Protein AF-A0A956FM86-F1 (afdb_monomer_lite)

Structure (mmCIF, N/CA/C/O backbone):
data_AF-A0A956FM86-F1
#
_entry.id   AF-A0A956FM86-F1
#
loop_
_atom_site.group_PDB
_atom_site.id
_atom_site.type_symbol
_atom_site.label_atom_id
_atom_site.label_alt_id
_atom_site.label_comp_id
_atom_site.label_asym_id
_atom_site.label_entity_id
_atom_site.label_seq_id
_atom_site.pdbx_PDB_ins_code
_atom_site.Cartn_x
_atom_site.Cartn_y
_atom_site.Cartn_z
_atom_site.occupancy
_atom_site.B_iso_or_equiv
_atom_site.auth_seq_id
_atom_site.auth_comp_id
_atom_site.auth_asym_id
_atom_site.auth_atom_id
_atom_site.pdbx_PDB_model_num
ATOM 1 N N . MET A 1 1 ? 13.685 9.430 -58.115 1.00 38.94 1 MET A N 1
ATOM 2 C CA . MET A 1 1 ? 12.543 10.357 -57.989 1.00 38.94 1 MET A CA 1
ATOM 3 C C . MET A 1 1 ? 11.745 9.931 -56.770 1.00 38.94 1 MET A C 1
ATOM 5 O O . MET A 1 1 ? 11.550 8.746 -56.557 1.00 38.94 1 MET A O 1
ATOM 9 N N . THR A 1 2 ? 11.476 10.921 -55.937 1.00 39.62 2 THR A N 1
ATOM 10 C CA . THR A 1 2 ? 11.028 10.983 -54.541 1.00 39.62 2 THR A CA 1
ATOM 11 C C . THR A 1 2 ? 9.944 9.971 -54.135 1.00 39.62 2 THR A C 1
ATOM 13 O O . THR A 1 2 ? 8.809 10.074 -54.585 1.00 39.62 2 THR A O 1
ATOM 16 N N . PHE A 1 3 ? 10.276 9.029 -53.243 1.00 37.53 3 PHE A N 1
ATOM 17 C CA . PHE A 1 3 ? 9.289 8.211 -52.529 1.00 37.53 3 PHE A CA 1
ATOM 18 C C . PHE A 1 3 ? 8.844 8.961 -51.268 1.00 37.53 3 PHE A C 1
ATOM 20 O O . PHE A 1 3 ? 9.619 9.119 -50.324 1.00 37.53 3 PHE A O 1
ATOM 27 N N . LEU A 1 4 ? 7.599 9.444 -51.274 1.00 38.34 4 LEU A N 1
ATOM 28 C CA . LEU A 1 4 ? 6.909 9.917 -50.079 1.00 38.34 4 LEU A CA 1
ATOM 29 C C . LEU A 1 4 ? 6.600 8.714 -49.181 1.00 38.34 4 LEU A C 1
ATOM 31 O O . LEU A 1 4 ? 5.824 7.834 -49.544 1.00 38.34 4 LEU A O 1
ATOM 35 N N . ARG A 1 5 ? 7.227 8.694 -48.003 1.00 41.09 5 ARG A N 1
ATOM 36 C CA . ARG A 1 5 ? 6.842 7.846 -46.875 1.00 41.09 5 ARG A CA 1
ATOM 37 C C . ARG A 1 5 ? 5.515 8.366 -46.323 1.00 41.09 5 ARG A C 1
ATOM 39 O O . ARG A 1 5 ? 5.480 9.457 -45.763 1.00 41.09 5 ARG A O 1
ATOM 46 N N . VAL A 1 6 ? 4.450 7.587 -46.469 1.00 38.59 6 VAL A N 1
ATOM 47 C CA . VAL A 1 6 ? 3.243 7.733 -45.652 1.00 38.59 6 VAL A CA 1
ATOM 48 C C . VAL A 1 6 ? 3.489 6.899 -44.399 1.00 38.59 6 VAL A C 1
ATOM 50 O O . VAL A 1 6 ? 3.461 5.673 -44.444 1.00 38.59 6 VAL A O 1
ATOM 53 N N . TRP A 1 7 ? 3.852 7.565 -43.306 1.00 34.19 7 TRP A N 1
ATOM 54 C CA . TRP A 1 7 ? 3.804 6.975 -41.973 1.00 34.19 7 TRP A CA 1
ATOM 55 C C . TRP A 1 7 ? 2.333 6.849 -41.569 1.00 34.19 7 TRP A C 1
ATOM 57 O O . TRP A 1 7 ? 1.622 7.853 -41.526 1.00 34.19 7 TRP A O 1
ATOM 67 N N . SER A 1 8 ? 1.886 5.626 -41.278 1.00 36.03 8 SER A N 1
ATOM 68 C CA . SER A 1 8 ? 0.655 5.391 -40.523 1.00 36.03 8 SER A CA 1
ATOM 69 C C . SER A 1 8 ? 0.827 5.964 -39.121 1.00 36.03 8 SER A C 1
ATOM 71 O O . SER A 1 8 ? 1.508 5.393 -38.276 1.00 36.03 8 SER A O 1
ATOM 73 N N . ILE A 1 9 ? 0.211 7.119 -38.899 1.00 42.22 9 ILE A N 1
ATOM 74 C CA . ILE A 1 9 ? -0.029 7.711 -37.587 1.00 42.22 9 ILE A CA 1
ATOM 75 C C . ILE A 1 9 ? -1.341 7.103 -37.086 1.00 42.22 9 ILE A C 1
ATOM 77 O O . ILE A 1 9 ? -2.403 7.586 -37.461 1.00 42.22 9 ILE A O 1
ATOM 81 N N . ALA A 1 10 ? -1.273 6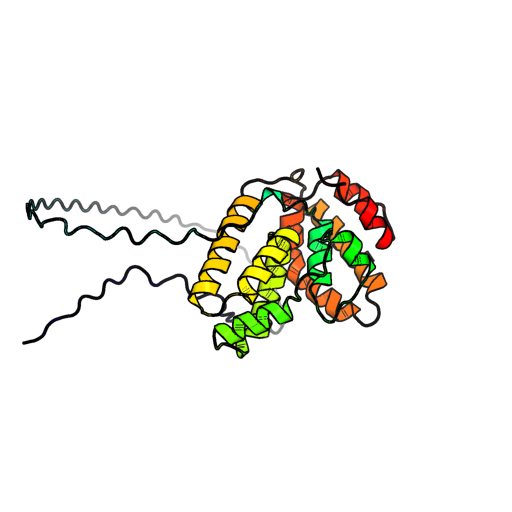.017 -36.314 1.00 42.19 10 ALA A N 1
ATOM 82 C CA . ALA A 1 10 ? -2.388 5.525 -35.491 1.00 42.19 10 ALA A CA 1
ATOM 83 C C . ALA A 1 10 ? -1.925 4.428 -34.509 1.00 42.19 10 ALA A C 1
ATOM 85 O O . ALA A 1 10 ? -2.466 3.331 -34.510 1.00 42.19 10 ALA A O 1
ATOM 86 N N . ALA A 1 11 ? -0.889 4.697 -33.711 1.00 41.78 11 ALA A N 1
ATOM 87 C CA . ALA A 1 11 ? -0.554 3.912 -32.509 1.00 41.78 11 ALA A CA 1
ATOM 88 C C . ALA A 1 11 ? 0.431 4.686 -31.614 1.00 41.78 11 ALA A C 1
ATOM 90 O O . ALA A 1 11 ? 1.433 4.154 -31.152 1.00 41.78 11 ALA A O 1
ATOM 91 N N . PHE A 1 12 ? 0.209 5.990 -31.453 1.00 43.69 12 PHE A N 1
ATOM 92 C CA . PHE A 1 12 ? 1.072 6.840 -30.637 1.00 43.69 12 PHE A CA 1
ATOM 93 C C . PHE A 1 12 ? 0.214 7.936 -30.016 1.00 43.69 12 PHE A C 1
ATOM 95 O O . PHE A 1 12 ? 0.097 9.012 -30.586 1.00 43.69 12 PHE A O 1
ATOM 102 N N . SER A 1 13 ? -0.475 7.610 -28.920 1.00 40.62 13 SER A N 1
ATOM 103 C CA . SER A 1 13 ? -0.990 8.579 -27.941 1.00 40.62 13 SER A CA 1
ATOM 104 C C . SER A 1 13 ? -1.687 7.841 -26.797 1.00 40.62 13 SER A C 1
ATOM 106 O O . SER A 1 13 ? -2.907 7.838 -26.724 1.00 40.62 13 SER A O 1
ATOM 108 N N . LEU A 1 14 ? -0.902 7.220 -25.913 1.00 35.81 14 LEU A N 1
ATOM 109 C CA . LEU A 1 14 ? -1.207 7.172 -24.476 1.00 35.81 14 LEU A CA 1
ATOM 110 C C . LEU A 1 14 ? 0.064 6.840 -23.664 1.00 35.81 14 LEU A C 1
ATOM 112 O O . LEU A 1 14 ? 0.067 5.970 -22.811 1.00 35.81 14 LEU A O 1
ATOM 116 N N . LEU A 1 15 ? 1.176 7.517 -23.976 1.00 41.44 15 LEU A N 1
ATOM 117 C CA . LEU A 1 15 ? 2.459 7.358 -23.270 1.00 41.44 15 LEU A CA 1
ATOM 118 C C . LEU A 1 15 ? 2.913 8.659 -22.590 1.00 41.44 15 LEU A C 1
ATOM 120 O O . LEU A 1 15 ? 4.099 8.917 -22.449 1.00 41.44 15 LEU A O 1
ATOM 124 N N . VAL A 1 16 ? 1.983 9.536 -22.206 1.00 47.62 16 VAL A N 1
ATOM 125 C CA . VAL A 1 16 ? 2.329 10.800 -21.539 1.00 47.62 16 VAL A CA 1
ATOM 126 C C . VAL A 1 16 ? 1.262 11.136 -20.508 1.00 47.62 16 VAL A C 1
ATOM 128 O O . VAL A 1 16 ? 0.259 11.750 -20.863 1.00 47.62 16 VAL A O 1
ATOM 131 N N . ALA A 1 17 ? 1.498 10.757 -19.248 1.00 40.41 17 ALA A N 1
ATOM 132 C CA . ALA A 1 17 ? 0.939 11.475 -18.099 1.00 40.41 17 ALA A CA 1
ATOM 133 C C . ALA A 1 17 ? 1.649 11.259 -16.741 1.00 40.41 17 ALA A C 1
ATOM 135 O O . ALA A 1 17 ? 1.168 11.821 -15.772 1.00 40.41 17 ALA A O 1
ATOM 136 N N . CYS A 1 18 ? 2.820 10.615 -16.623 1.00 40.03 18 CYS A N 1
ATOM 137 C CA . CYS A 1 18 ? 3.670 10.780 -15.415 1.00 40.03 18 CYS A CA 1
ATOM 138 C C . CYS A 1 18 ? 4.518 12.071 -15.488 1.00 40.03 18 CYS A C 1
ATOM 140 O O . CYS A 1 18 ? 5.698 12.100 -15.155 1.00 40.03 18 CYS A O 1
ATOM 142 N N . GLY A 1 19 ? 3.926 13.154 -15.999 1.00 36.75 19 GLY A N 1
ATOM 143 C CA . GLY A 1 19 ? 4.536 14.475 -16.117 1.00 36.75 19 GLY A CA 1
ATOM 144 C C . GLY A 1 19 ? 3.723 15.484 -15.322 1.00 36.75 19 GLY A C 1
ATOM 145 O O . GLY A 1 19 ? 2.925 16.227 -15.894 1.00 36.75 19 GLY A O 1
ATOM 146 N N . GLY A 1 20 ? 3.900 15.490 -14.001 1.00 39.19 20 GLY A N 1
ATOM 147 C CA . GLY A 1 20 ? 3.278 16.455 -13.101 1.00 39.19 20 GLY A CA 1
ATOM 148 C C . GLY A 1 20 ? 3.752 17.880 -13.389 1.00 39.19 20 GLY A C 1
ATOM 149 O O . GLY A 1 20 ? 4.750 18.335 -12.839 1.00 39.19 20 GLY A O 1
ATOM 150 N N . ASN A 1 21 ? 3.017 18.616 -14.224 1.00 38.03 21 ASN A N 1
ATOM 151 C CA . ASN A 1 21 ? 3.163 20.064 -14.321 1.00 38.03 21 ASN A CA 1
ATOM 152 C C . ASN A 1 21 ? 2.245 20.707 -13.272 1.00 38.03 21 ASN A C 1
ATOM 154 O O . ASN A 1 21 ? 1.045 20.882 -13.488 1.00 38.03 21 ASN A O 1
ATOM 158 N N . LYS A 1 22 ? 2.809 21.008 -12.102 1.00 43.69 22 LYS A N 1
ATOM 159 C CA . LYS A 1 22 ? 2.135 21.718 -11.009 1.00 43.69 22 LYS A CA 1
ATOM 160 C C . LYS A 1 22 ? 1.944 23.187 -11.430 1.00 43.69 22 LYS A C 1
ATOM 162 O O . LYS A 1 22 ? 2.940 23.833 -11.747 1.00 43.69 22 LYS A O 1
ATOM 167 N N . PRO A 1 23 ? 0.722 23.750 -11.469 1.00 40.25 23 PRO A N 1
ATOM 168 C CA . PRO A 1 23 ? 0.559 25.180 -11.701 1.00 40.25 23 PRO A CA 1
ATOM 169 C C . PRO A 1 23 ? 1.035 25.967 -10.473 1.00 40.25 23 PRO A C 1
ATOM 171 O O . PRO A 1 23 ? 0.600 25.706 -9.350 1.00 40.25 23 PRO A O 1
ATOM 174 N N . ASP A 1 24 ? 1.925 26.936 -10.697 1.00 42.81 24 ASP A N 1
ATOM 175 C CA . ASP A 1 24 ? 2.381 27.905 -9.701 1.00 42.81 24 ASP A CA 1
ATOM 176 C C . ASP A 1 24 ? 1.193 28.572 -8.990 1.00 42.81 24 ASP A C 1
ATOM 178 O O . ASP A 1 24 ? 0.401 29.309 -9.588 1.00 42.81 24 ASP A O 1
ATOM 182 N N . ALA A 1 25 ? 1.087 28.333 -7.681 1.00 41.59 25 ALA A N 1
ATOM 183 C CA . ALA A 1 25 ? 0.140 29.005 -6.807 1.00 41.59 25 ALA A CA 1
ATOM 184 C C . ALA A 1 25 ? 0.558 30.474 -6.629 1.00 41.59 25 ALA A C 1
ATOM 186 O O . ALA A 1 25 ? 1.387 30.830 -5.789 1.00 41.59 25 ALA A O 1
ATOM 187 N N . GLY A 1 26 ? -0.036 31.335 -7.454 1.00 44.22 26 GLY A N 1
ATOM 188 C CA . GLY A 1 26 ? 0.019 32.781 -7.317 1.00 44.22 26 GLY A CA 1
ATOM 189 C C . GLY A 1 26 ? -0.562 33.242 -5.979 1.00 44.22 26 GLY A C 1
ATOM 190 O O . GLY A 1 26 ? -1.717 32.992 -5.643 1.00 44.22 26 GLY A O 1
ATOM 191 N N . LYS A 1 27 ? 0.279 33.954 -5.236 1.00 45.38 27 LYS A N 1
ATOM 192 C CA . LYS A 1 27 ? -0.003 34.714 -4.019 1.00 45.38 27 LYS A CA 1
ATOM 193 C C . LYS A 1 27 ? -1.142 35.717 -4.263 1.00 45.38 27 LYS A C 1
ATOM 195 O O . LYS A 1 27 ? -0.989 36.613 -5.089 1.00 45.38 27 LYS A O 1
ATOM 200 N N . ALA A 1 28 ? -2.256 35.581 -3.545 1.00 39.28 28 ALA A N 1
ATOM 201 C CA . ALA A 1 28 ? -3.334 36.567 -3.535 1.00 39.28 28 ALA A CA 1
ATOM 202 C C . ALA A 1 28 ? -3.351 37.308 -2.193 1.00 39.28 28 ALA A C 1
ATOM 204 O O . ALA A 1 28 ? -3.662 36.738 -1.146 1.00 39.28 28 ALA A O 1
ATOM 205 N N . ASP A 1 29 ? -2.981 38.585 -2.254 1.00 42.84 29 ASP A N 1
ATOM 206 C CA . ASP A 1 29 ? -3.155 39.574 -1.200 1.00 42.84 29 ASP A CA 1
ATOM 207 C C . ASP A 1 29 ? -4.645 39.786 -0.888 1.00 42.84 29 ASP A C 1
ATOM 209 O O . ASP A 1 29 ? -5.482 39.948 -1.778 1.00 42.84 29 ASP A O 1
ATOM 213 N N . ALA A 1 30 ? -4.966 39.807 0.404 1.00 44.59 30 ALA A N 1
ATOM 214 C CA . ALA A 1 30 ? -6.283 40.148 0.912 1.00 44.59 30 ALA A CA 1
ATOM 215 C C . ALA A 1 30 ? -6.399 41.671 1.091 1.00 44.59 30 ALA A C 1
ATOM 217 O O . ALA A 1 30 ? -5.814 42.225 2.019 1.00 44.59 30 ALA A O 1
ATOM 218 N N . ASP A 1 31 ? -7.215 42.333 0.265 1.00 47.88 31 ASP A N 1
ATOM 219 C CA . ASP A 1 31 ? -7.737 43.674 0.558 1.00 47.88 31 ASP A CA 1
ATOM 220 C C . ASP A 1 31 ? -9.253 43.748 0.281 1.00 47.88 31 ASP A C 1
ATOM 222 O O . ASP A 1 31 ? -9.725 43.698 -0.848 1.00 47.88 31 ASP A O 1
ATOM 226 N N . LYS A 1 32 ? -9.999 43.746 1.390 1.00 47.53 32 LYS A N 1
ATOM 227 C CA . LYS A 1 32 ? -11.070 44.675 1.794 1.00 47.53 32 LYS A CA 1
ATOM 228 C C . LYS A 1 32 ? -12.107 45.208 0.776 1.00 47.53 32 LYS A C 1
ATOM 230 O O . LYS A 1 32 ? -11.788 45.770 -0.260 1.00 47.53 32 LYS A O 1
ATOM 235 N N . ALA A 1 33 ? -13.336 45.305 1.320 1.00 40.06 33 ALA A N 1
ATOM 236 C CA . ALA A 1 33 ? -14.463 46.191 0.953 1.00 40.06 33 ALA A CA 1
ATOM 237 C C . ALA A 1 33 ? -15.327 45.725 -0.240 1.00 40.06 33 ALA A C 1
ATOM 239 O O . ALA A 1 33 ? -14.837 45.086 -1.149 1.00 40.06 33 ALA A O 1
ATOM 240 N N . LYS A 1 34 ? -16.623 46.034 -0.379 1.00 42.19 34 LYS A N 1
ATOM 241 C CA . LYS A 1 34 ? -17.711 46.609 0.441 1.00 42.19 34 LYS A CA 1
ATOM 242 C C . LYS A 1 34 ? -18.925 46.679 -0.510 1.00 42.19 34 LYS A C 1
ATOM 244 O O . LYS A 1 34 ? -18.756 47.134 -1.628 1.00 42.19 34 LYS A O 1
ATOM 249 N N . ALA A 1 35 ? -20.115 46.358 0.005 1.00 39.91 35 ALA A N 1
ATOM 250 C CA . ALA A 1 35 ? -21.457 46.770 -0.450 1.00 39.91 35 ALA A CA 1
ATOM 251 C C . ALA A 1 35 ? -21.999 46.349 -1.841 1.00 39.91 35 ALA A C 1
ATOM 253 O O . ALA A 1 35 ? -21.448 46.671 -2.881 1.00 39.91 35 ALA A O 1
ATOM 254 N N . ALA A 1 36 ? -23.173 45.705 -1.760 1.00 44.38 36 ALA A N 1
ATOM 255 C CA . ALA A 1 36 ? -24.425 45.910 -2.503 1.00 44.38 36 ALA A CA 1
ATOM 256 C C . ALA A 1 36 ? -24.397 46.539 -3.908 1.00 44.38 36 ALA A C 1
ATOM 258 O O . ALA A 1 36 ? -24.034 47.698 -4.045 1.00 44.38 36 ALA A O 1
ATOM 259 N N . GLU A 1 37 ? -25.036 45.867 -4.872 1.00 40.59 37 GLU A N 1
ATOM 260 C CA . GLU A 1 37 ? -26.268 46.373 -5.498 1.00 40.59 37 GLU A CA 1
ATOM 261 C C . GLU A 1 37 ? -26.975 45.286 -6.323 1.00 40.59 37 GLU A C 1
ATOM 263 O O . GLU A 1 37 ? -26.368 44.321 -6.780 1.00 40.59 37 GLU A O 1
ATOM 268 N N . ALA A 1 38 ? -28.291 45.450 -6.446 1.00 45.34 38 ALA A N 1
ATOM 269 C CA . ALA A 1 38 ? -29.197 44.644 -7.249 1.00 45.34 38 ALA A CA 1
ATOM 270 C C . ALA A 1 38 ? -29.065 44.973 -8.747 1.00 45.34 38 ALA A C 1
ATOM 272 O O . ALA A 1 38 ? -28.751 46.102 -9.112 1.00 45.34 38 ALA A O 1
ATOM 273 N N . GLY A 1 39 ? -29.389 44.013 -9.613 1.00 42.38 39 GLY A N 1
ATOM 274 C CA . GLY A 1 39 ? -29.487 44.238 -11.054 1.00 42.38 39 GLY A CA 1
ATOM 275 C C . GLY A 1 39 ? -30.091 43.037 -11.774 1.00 42.38 39 GLY A C 1
ATOM 276 O O . GLY A 1 39 ? -29.484 41.974 -11.833 1.00 42.38 39 GLY A O 1
ATOM 277 N N . GLU A 1 40 ? -31.310 43.223 -12.270 1.00 42.22 40 GLU A N 1
ATOM 278 C CA . GLU A 1 40 ? -32.099 42.294 -13.081 1.00 42.22 40 GLU A CA 1
ATOM 279 C C . GLU A 1 40 ? -31.525 42.031 -14.490 1.00 42.22 40 GLU A C 1
ATOM 281 O O . GLU A 1 40 ? -30.738 42.811 -15.022 1.00 42.22 40 GLU A O 1
ATOM 286 N N . ALA A 1 41 ? -32.118 41.004 -15.118 1.00 42.00 41 ALA A N 1
ATOM 287 C CA . ALA A 1 41 ? -32.456 40.875 -16.544 1.00 42.00 41 ALA A CA 1
ATOM 288 C C . ALA A 1 41 ? -31.566 39.998 -17.456 1.00 42.00 41 ALA A C 1
ATOM 290 O O . ALA A 1 41 ? -30.517 40.395 -17.946 1.00 42.00 41 ALA A O 1
ATOM 291 N N . ALA A 1 42 ? -32.125 38.813 -17.740 1.00 46.25 42 ALA A N 1
ATOM 292 C CA . ALA A 1 42 ? -32.419 38.222 -19.053 1.00 46.25 42 ALA A CA 1
ATOM 293 C C . ALA A 1 42 ? -31.414 38.354 -20.219 1.00 46.25 42 ALA A C 1
ATOM 295 O O . ALA A 1 42 ? -31.204 39.440 -20.756 1.00 46.25 42 ALA A O 1
ATOM 296 N N . LYS A 1 43 ? -31.029 37.196 -20.783 1.00 47.47 43 LYS A N 1
ATOM 297 C CA . LYS A 1 43 ? -31.237 36.908 -22.215 1.00 47.47 43 LYS A CA 1
ATOM 298 C C . LYS A 1 43 ? -31.070 35.424 -22.548 1.00 47.47 43 LYS A C 1
ATOM 300 O O . LYS A 1 43 ? -30.024 34.836 -22.297 1.00 47.47 43 LYS A O 1
ATOM 305 N N . GLU A 1 44 ? -32.123 34.874 -23.144 1.00 47.81 44 GLU A N 1
ATOM 306 C CA . GLU A 1 44 ? -32.117 33.651 -23.942 1.00 47.81 44 GLU A CA 1
ATOM 307 C C . GLU A 1 44 ? -31.191 33.802 -25.156 1.00 47.81 44 GLU A C 1
ATOM 309 O O . GLU A 1 44 ? -31.039 34.894 -25.715 1.00 47.81 44 GLU A O 1
ATOM 314 N N . GLY A 1 45 ? -30.609 32.684 -25.577 1.00 46.97 45 GLY A N 1
ATOM 315 C CA . GLY A 1 45 ? -29.863 32.559 -26.820 1.00 46.97 45 GLY A CA 1
ATOM 316 C C . GLY A 1 45 ? -29.936 31.122 -27.312 1.00 46.97 45 GLY A C 1
ATOM 317 O O . GLY A 1 45 ? -29.053 30.324 -27.017 1.00 46.97 45 GLY A O 1
ATOM 318 N N . GLU A 1 46 ? -31.012 30.805 -28.032 1.00 47.72 46 GLU A N 1
ATOM 319 C CA . GLU A 1 46 ? -31.092 29.646 -28.920 1.00 47.72 46 GLU A CA 1
ATOM 320 C C . GLU A 1 46 ? -30.080 29.795 -30.063 1.00 47.72 46 GLU A C 1
ATOM 322 O O . GLU A 1 46 ? -29.920 30.870 -30.645 1.00 47.72 46 GLU A O 1
ATOM 327 N N . GLY A 1 47 ? -29.415 28.693 -30.396 1.00 45.50 47 GLY A N 1
ATOM 328 C CA . GLY A 1 47 ? -28.528 28.580 -31.544 1.00 45.50 47 GLY A CA 1
ATOM 329 C C . GLY A 1 47 ? -28.688 27.211 -32.186 1.00 45.50 47 GLY A C 1
ATOM 330 O O . GLY A 1 47 ? -27.931 26.293 -31.887 1.00 45.50 47 GLY A O 1
ATOM 331 N N . GLU A 1 48 ? -29.683 27.085 -33.063 1.00 46.56 48 GLU A N 1
ATOM 332 C CA . GLU A 1 48 ? -29.735 26.045 -34.089 1.00 46.56 48 GLU A CA 1
ATOM 333 C C . GLU A 1 48 ? -28.663 26.309 -35.159 1.00 46.56 48 GLU A C 1
ATOM 335 O O . GLU A 1 48 ? -28.546 27.428 -35.659 1.00 46.56 48 GLU A O 1
ATOM 340 N N . ALA A 1 49 ? -27.946 25.268 -35.589 1.00 49.78 49 ALA A N 1
ATOM 341 C CA . ALA A 1 49 ? -27.475 25.155 -36.970 1.00 49.78 49 ALA A CA 1
ATOM 342 C C . ALA A 1 49 ? -27.133 23.698 -37.311 1.00 49.78 49 ALA A C 1
ATOM 344 O O . ALA A 1 49 ? -26.149 23.132 -36.837 1.00 49.78 49 ALA A O 1
ATOM 345 N N . ALA A 1 50 ? -27.956 23.125 -38.185 1.00 48.44 50 ALA A N 1
ATOM 346 C CA . ALA A 1 50 ? -27.722 21.876 -38.888 1.00 48.44 50 ALA A CA 1
ATOM 347 C C . ALA A 1 50 ? -26.548 21.980 -39.877 1.00 48.44 50 ALA A C 1
ATOM 349 O O . ALA A 1 50 ? -26.349 23.016 -40.519 1.00 48.44 50 ALA A O 1
ATOM 350 N N . LYS A 1 51 ? -25.849 20.861 -40.096 1.00 53.59 51 LYS A N 1
ATOM 351 C CA . LYS A 1 51 ? -25.282 20.534 -41.409 1.00 53.59 51 LYS A CA 1
ATOM 352 C C . LYS A 1 51 ? -25.085 19.028 -41.556 1.00 53.59 51 LYS A C 1
ATOM 354 O O . LYS A 1 51 ? -24.103 18.462 -41.087 1.00 53.59 51 LYS A O 1
ATOM 359 N N . GLU A 1 52 ? -26.050 18.412 -42.229 1.00 50.03 52 GLU A N 1
ATOM 360 C CA . GLU A 1 52 ? -25.882 17.133 -42.908 1.00 50.03 52 GLU A CA 1
ATOM 361 C C . GLU A 1 52 ? -24.854 17.292 -44.035 1.00 50.03 52 GLU A C 1
ATOM 363 O O . GLU A 1 52 ? -24.846 18.285 -44.769 1.00 50.03 52 GLU A O 1
ATOM 368 N N . GLY A 1 53 ? -23.978 16.301 -44.154 1.00 47.88 53 GLY A N 1
ATOM 369 C CA . GLY A 1 53 ? -23.042 16.144 -45.255 1.00 47.88 53 GLY A CA 1
ATOM 370 C C . GLY A 1 53 ? -23.005 14.678 -45.652 1.00 47.88 53 GLY A C 1
ATOM 371 O O . GLY A 1 53 ? -22.131 13.943 -45.207 1.00 47.88 53 GLY A O 1
ATOM 372 N N . GLU A 1 54 ? -23.979 14.266 -46.463 1.00 49.09 54 GLU A N 1
ATOM 373 C CA . GLU A 1 54 ? -23.939 13.021 -47.230 1.00 49.09 54 GLU A CA 1
ATOM 374 C C . GLU A 1 54 ? -22.823 13.116 -48.277 1.00 49.09 54 GLU A C 1
ATOM 376 O O . GLU A 1 54 ? -22.802 14.015 -49.121 1.00 49.09 54 GLU A O 1
ATOM 381 N N . GLY A 1 55 ? -21.883 12.180 -48.205 1.00 46.50 55 GLY A N 1
ATOM 382 C CA . GLY A 1 55 ? -20.826 11.979 -49.184 1.00 46.50 55 GLY A CA 1
ATOM 383 C C . GLY A 1 55 ? -20.769 10.506 -49.547 1.00 46.50 55 GLY A C 1
ATOM 384 O O . GLY A 1 55 ? -19.954 9.766 -49.005 1.00 46.50 55 GLY A O 1
ATOM 385 N N . ASP A 1 56 ? -21.666 10.099 -50.440 1.00 49.22 56 ASP A N 1
ATOM 386 C CA . ASP A 1 56 ? -21.666 8.792 -51.087 1.00 49.22 56 ASP A CA 1
ATOM 387 C C . ASP A 1 56 ? -20.577 8.773 -52.173 1.00 49.22 56 ASP A C 1
ATOM 389 O O . ASP A 1 56 ? -20.576 9.596 -53.096 1.00 49.22 56 ASP A O 1
ATOM 393 N N . ALA A 1 57 ? -19.609 7.868 -52.045 1.00 55.25 57 ALA A N 1
ATOM 394 C CA . ALA A 1 57 ? -18.646 7.577 -53.097 1.00 55.25 57 ALA A CA 1
ATOM 395 C C . ALA A 1 57 ? -18.293 6.089 -53.071 1.00 55.25 57 ALA A C 1
ATOM 397 O O . ALA A 1 57 ? -17.332 5.653 -52.436 1.00 55.25 57 ALA A O 1
ATOM 398 N N . ALA A 1 58 ? -19.081 5.321 -53.820 1.00 52.66 58 ALA A N 1
ATOM 399 C CA . ALA A 1 58 ? -18.730 3.992 -54.283 1.00 52.66 58 ALA A CA 1
ATOM 400 C C . ALA A 1 58 ? -17.379 4.003 -55.019 1.00 52.66 58 ALA A C 1
ATOM 402 O O . ALA A 1 58 ? -17.170 4.758 -55.976 1.00 52.66 58 ALA A O 1
ATOM 403 N N . LYS A 1 59 ? -16.477 3.103 -54.622 1.00 53.59 59 LYS A N 1
ATOM 404 C CA . LYS A 1 59 ? -15.413 2.631 -55.504 1.00 53.59 59 LYS A CA 1
ATOM 405 C C . LYS A 1 59 ? -15.109 1.169 -55.212 1.00 53.59 59 LYS A C 1
ATOM 407 O O . LYS A 1 59 ? -14.351 0.839 -54.306 1.00 53.59 59 LYS A O 1
ATOM 412 N N . GLU A 1 60 ? -15.742 0.314 -56.008 1.00 52.28 60 GLU A N 1
ATOM 413 C CA . GLU A 1 60 ? -15.325 -1.067 -56.200 1.00 52.28 60 GLU A CA 1
ATOM 414 C C . GLU A 1 60 ? -13.907 -1.094 -56.778 1.00 52.28 60 GLU A C 1
ATOM 416 O O . GLU A 1 60 ? -13.566 -0.363 -57.714 1.00 52.28 60 GLU A O 1
ATOM 421 N N . GLY A 1 61 ? -13.083 -1.948 -56.191 1.00 48.12 61 GLY A N 1
ATOM 422 C CA . GLY A 1 61 ? -11.748 -2.275 -56.652 1.00 48.12 61 GLY A CA 1
ATOM 423 C C . GLY A 1 61 ? -11.393 -3.650 -56.116 1.00 48.12 61 GLY A C 1
ATOM 424 O O . GLY A 1 61 ? -10.742 -3.757 -55.082 1.00 48.12 61 GLY A O 1
ATOM 425 N N . GLU A 1 62 ? -11.860 -4.691 -56.808 1.00 52.91 62 GLU A N 1
ATOM 426 C CA . GLU A 1 62 ? -11.346 -6.053 -56.670 1.00 52.91 62 GLU A CA 1
ATOM 427 C C . GLU A 1 62 ? -9.851 -6.052 -57.011 1.00 52.91 62 GLU A C 1
ATOM 429 O O . GLU A 1 62 ? -9.443 -5.900 -58.164 1.00 52.91 62 GLU A O 1
ATOM 434 N N . GLY A 1 63 ? -9.032 -6.193 -55.975 1.00 47.91 63 GLY A N 1
ATOM 435 C CA . GLY A 1 63 ? -7.629 -6.552 -56.065 1.00 47.91 63 GLY A CA 1
ATOM 436 C C . GLY A 1 63 ? -7.427 -7.816 -55.248 1.00 47.91 63 GLY A C 1
ATOM 437 O O . GLY A 1 63 ? -7.216 -7.741 -54.041 1.00 47.91 63 GLY A O 1
ATOM 438 N N . ASP A 1 64 ? -7.528 -8.963 -55.914 1.00 52.28 64 ASP A N 1
ATOM 439 C CA . ASP A 1 64 ? -7.202 -10.284 -55.378 1.00 52.28 64 ASP A CA 1
ATOM 440 C C . ASP A 1 64 ? -5.677 -10.357 -55.177 1.00 52.28 64 ASP A C 1
ATOM 442 O O . ASP A 1 64 ? -4.907 -10.748 -56.058 1.00 52.28 64 ASP A O 1
ATOM 446 N N . ALA A 1 65 ? -5.216 -9.830 -54.042 1.00 56.66 65 ALA A N 1
ATOM 447 C CA . ALA A 1 65 ? -3.845 -9.978 -53.591 1.00 56.66 65 ALA A CA 1
ATOM 448 C C . ALA A 1 65 ? -3.761 -11.265 -52.774 1.00 56.66 65 ALA A C 1
ATOM 450 O O . ALA A 1 65 ? -4.371 -11.388 -51.710 1.00 56.66 65 ALA A O 1
ATOM 451 N N . ALA A 1 66 ? -3.001 -12.222 -53.306 1.00 49.91 66 ALA A N 1
ATOM 452 C CA . ALA A 1 66 ? -2.645 -13.464 -52.648 1.00 49.91 66 ALA A CA 1
ATOM 453 C C . ALA A 1 66 ? -2.251 -13.201 -51.188 1.00 49.91 66 ALA A C 1
ATOM 455 O O . ALA A 1 66 ? -1.279 -12.503 -50.904 1.00 49.91 66 ALA A O 1
ATOM 456 N N . LYS A 1 67 ? -3.049 -13.764 -50.278 1.00 54.72 67 LYS A N 1
ATOM 457 C CA . LYS A 1 67 ? -2.830 -13.782 -48.835 1.00 54.72 67 LYS A CA 1
ATOM 458 C C . LYS A 1 67 ? -1.571 -14.613 -48.571 1.00 54.72 67 LYS A C 1
ATOM 460 O O . LYS A 1 67 ? -1.651 -15.828 -48.397 1.00 54.72 67 LYS A O 1
ATOM 465 N N . GLU A 1 68 ? -0.399 -13.983 -48.652 1.00 52.19 68 GLU A N 1
ATOM 466 C CA . GLU A 1 68 ? 0.829 -14.557 -48.109 1.00 52.19 68 GLU A CA 1
ATOM 467 C C . GLU A 1 68 ? 0.560 -14.844 -46.636 1.00 52.19 68 GLU A C 1
ATOM 469 O O . GLU A 1 68 ? 0.106 -13.971 -45.898 1.00 52.19 68 GLU A O 1
ATOM 474 N N . GLY A 1 69 ? 0.723 -16.112 -46.259 1.00 51.16 69 GLY A N 1
ATOM 475 C CA . GLY A 1 69 ? 0.435 -16.585 -44.919 1.00 51.16 69 GLY A CA 1
ATOM 476 C C . GLY A 1 69 ? 1.224 -15.771 -43.909 1.00 51.16 69 GLY A C 1
ATOM 477 O O . GLY A 1 69 ? 2.443 -15.919 -43.817 1.00 51.16 69 GLY A O 1
ATOM 478 N N . GLU A 1 70 ? 0.509 -14.934 -43.157 1.00 53.38 70 GLU A N 1
ATOM 479 C CA . GLU A 1 70 ? 0.937 -14.471 -41.847 1.00 53.38 70 GLU A CA 1
ATOM 480 C C . GLU A 1 70 ? 1.360 -15.718 -41.080 1.00 53.38 70 GLU A C 1
ATOM 482 O O . GLU A 1 70 ? 0.542 -16.568 -40.722 1.00 53.38 70 GLU A O 1
ATOM 487 N N . GLY A 1 71 ? 2.675 -15.878 -40.927 1.00 54.66 71 GLY A N 1
ATOM 488 C CA . GLY A 1 71 ? 3.211 -16.791 -39.945 1.00 54.66 71 GLY A CA 1
ATOM 489 C C . GLY A 1 71 ? 2.589 -16.378 -38.628 1.00 54.66 71 GLY A C 1
ATOM 490 O O . GLY A 1 71 ? 2.809 -15.253 -38.186 1.00 54.66 71 GLY A O 1
ATOM 491 N N . ASP A 1 72 ? 1.768 -17.268 -38.079 1.00 53.50 72 ASP A N 1
ATOM 492 C CA . ASP A 1 72 ? 1.190 -17.196 -36.746 1.00 53.50 72 ASP A CA 1
ATOM 493 C C . ASP A 1 72 ? 2.371 -17.089 -35.774 1.00 53.50 72 ASP A C 1
ATOM 495 O O . ASP A 1 72 ? 2.958 -18.080 -35.331 1.00 53.50 72 ASP A O 1
ATOM 499 N N . ALA A 1 73 ? 2.851 -15.860 -35.577 1.00 61.59 73 ALA A N 1
ATOM 500 C CA . ALA A 1 73 ? 3.808 -15.530 -34.551 1.00 61.59 73 ALA A CA 1
ATOM 501 C C . ALA A 1 73 ? 3.024 -15.744 -33.270 1.00 61.59 73 ALA A C 1
ATOM 503 O O . ALA A 1 73 ? 2.298 -14.848 -32.849 1.00 61.59 73 ALA A O 1
ATOM 504 N N . ALA A 1 74 ? 3.091 -16.977 -32.759 1.00 64.81 74 ALA A N 1
ATOM 505 C CA . ALA A 1 74 ? 2.377 -17.424 -31.580 1.00 64.81 74 ALA A CA 1
ATOM 506 C C . ALA A 1 74 ? 2.455 -16.310 -30.541 1.00 64.81 74 ALA A C 1
ATOM 508 O O . ALA A 1 74 ? 3.543 -16.015 -30.032 1.00 64.81 74 ALA A O 1
ATOM 509 N N . ALA A 1 75 ? 1.325 -15.629 -30.328 1.00 73.75 75 ALA A N 1
ATOM 510 C CA . ALA A 1 75 ? 1.262 -14.507 -29.416 1.00 73.75 75 ALA A CA 1
ATOM 511 C C . ALA A 1 75 ? 1.797 -15.013 -28.079 1.00 73.75 75 ALA A C 1
ATOM 513 O O . ALA A 1 75 ? 1.325 -16.037 -27.571 1.00 73.75 75 ALA A O 1
ATOM 514 N N . LYS A 1 76 ? 2.836 -14.355 -27.549 1.00 76.25 76 LYS A N 1
ATOM 515 C CA . LYS A 1 76 ? 3.313 -14.684 -26.208 1.00 76.25 76 LYS A CA 1
ATOM 516 C C . LYS A 1 76 ? 2.101 -14.620 -25.271 1.00 76.25 76 LYS A C 1
ATOM 518 O O . LYS A 1 76 ? 1.283 -13.709 -25.429 1.00 76.25 76 LYS A O 1
ATOM 523 N N . PRO A 1 77 ? 1.938 -15.586 -24.352 1.00 80.38 77 PRO A N 1
ATOM 524 C CA . PRO A 1 77 ? 0.848 -15.519 -23.392 1.00 80.38 77 PRO A CA 1
ATOM 525 C C . PRO A 1 77 ? 0.951 -14.184 -22.650 1.00 80.38 77 PRO A C 1
ATOM 527 O O . PRO A 1 77 ? 2.015 -13.861 -22.121 1.00 80.38 77 PRO A O 1
ATOM 530 N N . LYS A 1 78 ? -0.131 -13.397 -22.668 1.00 87.75 78 LYS A N 1
ATOM 531 C CA . LYS A 1 78 ? -0.204 -12.154 -21.898 1.00 87.75 78 LYS A CA 1
ATOM 532 C C . LYS A 1 78 ? -0.004 -12.478 -20.418 1.00 87.75 78 LYS A C 1
ATOM 534 O O . LYS A 1 78 ? -0.541 -13.481 -19.940 1.00 87.75 78 LYS A O 1
ATOM 539 N N . ARG A 1 79 ? 0.755 -11.641 -19.708 1.00 90.81 79 ARG A N 1
ATOM 540 C CA . ARG A 1 79 ? 0.853 -11.728 -18.247 1.00 90.81 79 ARG A CA 1
ATOM 541 C C . ARG A 1 79 ? -0.536 -11.460 -17.659 1.00 90.81 79 ARG A C 1
ATOM 543 O O . ARG A 1 79 ? -1.262 -10.608 -18.162 1.00 90.81 79 ARG A O 1
ATOM 550 N N . GLN A 1 80 ? -0.929 -12.238 -16.659 1.00 91.81 80 GLN A N 1
ATOM 551 C CA . GLN A 1 80 ? -2.208 -12.097 -15.965 1.00 91.81 80 GLN A CA 1
ATOM 552 C C . GLN A 1 80 ? -1.973 -12.344 -14.481 1.00 91.81 80 GLN A C 1
ATOM 554 O O . GLN A 1 80 ? -1.320 -13.327 -14.128 1.00 91.81 80 GLN A O 1
ATOM 559 N N . PHE A 1 81 ? -2.509 -11.467 -13.637 1.00 94.12 81 PHE A N 1
ATOM 560 C CA . PHE A 1 81 ? -2.456 -11.614 -12.186 1.00 94.12 81 PHE A CA 1
ATOM 561 C C . PHE A 1 81 ? -3.690 -12.352 -11.666 1.00 94.12 81 PHE A C 1
ATOM 563 O O . PHE A 1 81 ? -4.800 -12.194 -12.185 1.00 94.12 81 PHE A O 1
ATOM 570 N N . ASP A 1 82 ? -3.494 -13.186 -10.646 1.00 91.31 82 ASP A N 1
ATOM 571 C CA . ASP A 1 82 ? -4.571 -13.997 -10.082 1.00 91.31 82 ASP A CA 1
ATOM 572 C C . ASP A 1 82 ? -5.423 -13.188 -9.100 1.00 91.31 82 ASP A C 1
ATOM 574 O O . ASP A 1 82 ? -5.110 -13.047 -7.917 1.00 91.31 82 ASP A O 1
ATOM 578 N N . ARG A 1 83 ? -6.565 -12.702 -9.590 1.00 90.00 83 ARG A N 1
ATOM 579 C CA . ARG A 1 83 ? -7.538 -11.952 -8.788 1.00 90.00 83 ARG A CA 1
ATOM 580 C C . ARG A 1 83 ? -8.094 -12.727 -7.594 1.00 90.00 83 ARG A C 1
ATOM 582 O O . ARG A 1 83 ? -8.574 -12.110 -6.641 1.00 90.00 83 ARG A O 1
ATOM 589 N N . GLU A 1 84 ? -8.155 -14.054 -7.678 1.00 89.38 84 GLU A N 1
ATOM 590 C CA . GLU A 1 84 ? -8.719 -14.885 -6.609 1.00 89.38 84 GLU A CA 1
ATOM 591 C C . GLU A 1 84 ? -7.789 -14.948 -5.394 1.00 89.38 84 GLU A C 1
ATOM 593 O O . GLU A 1 84 ? -8.234 -15.286 -4.293 1.00 89.38 84 GLU A O 1
ATOM 598 N N . ARG A 1 85 ? -6.520 -14.574 -5.585 1.00 87.56 85 ARG A N 1
ATOM 599 C CA . ARG A 1 85 ? -5.526 -14.505 -4.522 1.00 87.56 85 ARG A CA 1
ATOM 600 C C . ARG A 1 85 ? -5.636 -13.250 -3.669 1.00 87.56 85 ARG A C 1
ATOM 602 O O . ARG A 1 85 ? -5.302 -13.307 -2.492 1.00 87.56 85 ARG A O 1
ATOM 609 N N . ASP A 1 86 ? -6.151 -12.161 -4.233 1.00 88.88 86 ASP A N 1
ATOM 610 C CA . ASP A 1 86 ? -6.482 -10.962 -3.468 1.00 88.88 86 ASP A CA 1
ATOM 611 C C . ASP A 1 86 ? -7.610 -11.275 -2.487 1.00 88.88 86 ASP A C 1
ATOM 613 O O . ASP A 1 86 ? -8.765 -11.468 -2.885 1.00 88.88 86 ASP A O 1
ATOM 617 N N . LYS A 1 87 ? -7.274 -11.336 -1.205 1.00 87.75 87 LYS A N 1
ATOM 618 C CA . LYS A 1 87 ? -8.233 -11.510 -0.110 1.00 87.75 87 LYS A CA 1
ATOM 619 C C . LYS A 1 87 ? -8.150 -10.363 0.890 1.00 87.75 87 LYS A C 1
ATOM 621 O O . LYS A 1 87 ? -8.770 -10.430 1.953 1.00 87.75 87 LYS A O 1
ATOM 626 N N . SER A 1 88 ? -7.406 -9.324 0.532 1.00 89.94 88 SER A N 1
ATOM 627 C CA . SER A 1 88 ? -7.138 -8.186 1.383 1.00 89.94 88 SER A CA 1
ATOM 628 C C . SER A 1 88 ? -8.400 -7.349 1.595 1.00 89.94 88 SER A C 1
ATOM 630 O O . SER A 1 88 ? -9.047 -6.879 0.655 1.00 89.94 88 SER A O 1
ATOM 632 N N . GLY A 1 89 ? -8.758 -7.175 2.868 1.00 90.19 89 GLY A N 1
ATOM 633 C CA . GLY A 1 89 ? -9.708 -6.152 3.297 1.00 90.19 89 GLY A CA 1
ATOM 634 C C . GLY A 1 89 ? -9.077 -4.762 3.250 1.00 90.19 89 GLY A C 1
ATOM 635 O O . GLY A 1 89 ? -7.900 -4.601 2.912 1.00 90.19 89 GLY A O 1
ATOM 636 N N . VAL A 1 90 ? -9.845 -3.742 3.625 1.00 92.31 90 VAL A N 1
ATOM 637 C CA . VAL A 1 90 ? -9.324 -2.369 3.652 1.00 92.31 90 VAL A CA 1
ATOM 638 C C . VAL A 1 90 ? -8.177 -2.226 4.656 1.00 92.31 90 VAL A C 1
ATOM 640 O O . VAL A 1 90 ? -7.185 -1.583 4.331 1.00 92.31 90 VAL A O 1
ATOM 643 N N . LEU A 1 91 ? -8.238 -2.898 5.815 1.00 92.31 91 LEU A N 1
ATOM 644 C CA . LEU A 1 91 ? -7.172 -2.851 6.824 1.00 92.31 91 LEU A CA 1
ATOM 645 C C . LEU A 1 91 ? -5.838 -3.359 6.278 1.00 92.31 91 LEU A C 1
ATOM 647 O O . LEU A 1 91 ? -4.799 -2.736 6.488 1.00 92.31 91 LEU A O 1
ATOM 651 N N . ALA A 1 92 ? -5.883 -4.480 5.560 1.00 93.06 92 ALA A N 1
ATOM 652 C CA . ALA A 1 92 ? -4.698 -5.106 4.993 1.00 93.06 92 ALA A CA 1
ATOM 653 C C . ALA A 1 92 ? -4.035 -4.211 3.947 1.00 93.06 92 ALA A C 1
ATOM 655 O O . ALA A 1 92 ? -2.814 -4.089 3.911 1.00 93.06 92 ALA A O 1
ATOM 656 N N . ARG A 1 93 ? -4.850 -3.534 3.136 1.00 93.94 93 ARG A N 1
ATOM 657 C CA . ARG A 1 93 ? -4.393 -2.596 2.109 1.00 93.94 93 ARG A CA 1
ATOM 658 C C . ARG A 1 93 ? -3.763 -1.355 2.729 1.00 93.94 93 ARG A C 1
ATOM 660 O O . ARG A 1 93 ? -2.670 -0.977 2.324 1.00 93.94 93 ARG A O 1
ATOM 667 N N . THR A 1 94 ? -4.392 -0.768 3.749 1.00 91.62 94 THR A N 1
ATOM 668 C CA . THR A 1 94 ? -3.825 0.394 4.450 1.00 91.62 94 THR A CA 1
ATOM 669 C C . THR A 1 94 ? -2.517 0.045 5.160 1.00 91.62 94 THR A C 1
ATOM 671 O O . THR A 1 94 ? -1.549 0.796 5.072 1.00 91.62 94 THR A O 1
ATOM 674 N N . ALA A 1 95 ? -2.452 -1.114 5.822 1.00 93.56 95 ALA A N 1
ATOM 675 C CA . ALA A 1 95 ? -1.233 -1.574 6.482 1.00 93.56 95 ALA A CA 1
ATOM 676 C C . ALA A 1 95 ? -0.103 -1.873 5.486 1.00 93.56 95 ALA A C 1
ATOM 678 O O . ALA A 1 95 ? 1.049 -1.534 5.752 1.00 93.56 95 ALA A O 1
ATOM 679 N N . ALA A 1 96 ? -0.429 -2.461 4.331 1.00 93.94 96 ALA A N 1
ATOM 680 C CA . ALA A 1 96 ? 0.551 -2.801 3.308 1.00 93.94 96 ALA A CA 1
ATOM 681 C C . ALA A 1 96 ? 1.262 -1.569 2.734 1.00 93.94 96 ALA A C 1
ATOM 683 O O . ALA A 1 96 ? 2.472 -1.632 2.537 1.00 93.94 96 ALA A O 1
ATOM 684 N N . VAL A 1 97 ? 0.543 -0.458 2.514 1.00 94.31 97 VAL A N 1
ATOM 685 C CA . VAL A 1 97 ? 1.148 0.804 2.045 1.00 94.31 97 VAL A CA 1
ATOM 686 C C . VAL A 1 97 ? 2.271 1.249 2.979 1.00 94.31 97 VAL A C 1
ATOM 688 O O . VAL A 1 97 ? 3.364 1.556 2.524 1.00 94.31 97 VAL A O 1
ATOM 691 N N . LEU A 1 98 ? 2.025 1.218 4.289 1.00 93.19 98 LEU A N 1
ATOM 692 C CA . LEU A 1 98 ? 3.023 1.612 5.281 1.00 93.19 98 LEU A CA 1
ATOM 693 C C . LEU A 1 98 ? 4.167 0.597 5.400 1.00 93.19 98 LEU A C 1
ATOM 695 O O . LEU A 1 98 ? 5.308 0.989 5.603 1.00 93.19 98 LEU A O 1
ATOM 699 N N . GLU A 1 99 ? 3.888 -0.703 5.284 1.00 91.19 99 GLU A N 1
ATOM 700 C CA . GLU A 1 99 ? 4.922 -1.744 5.366 1.00 91.19 99 GLU A CA 1
ATOM 701 C C . GLU A 1 99 ? 5.877 -1.752 4.163 1.00 91.19 99 GLU A C 1
ATOM 703 O O . GLU A 1 99 ? 7.042 -2.145 4.292 1.00 91.19 99 GLU A O 1
ATOM 708 N N . ALA A 1 100 ? 5.399 -1.352 2.985 1.00 90.38 100 ALA A N 1
ATOM 709 C CA . ALA A 1 100 ? 6.216 -1.342 1.779 1.00 90.38 100 ALA A CA 1
ATOM 710 C C . ALA A 1 100 ? 7.290 -0.232 1.793 1.00 90.38 100 ALA A C 1
ATOM 712 O O . ALA A 1 100 ? 8.199 -0.241 0.953 1.00 90.38 100 ALA A O 1
ATOM 713 N N . GLU A 1 101 ? 7.242 0.661 2.784 1.00 91.19 101 GLU A N 1
ATOM 714 C CA . GLU A 1 101 ? 8.253 1.681 3.014 1.00 91.19 101 GLU A CA 1
ATOM 715 C C . GLU A 1 101 ? 9.485 1.125 3.732 1.00 91.19 101 GLU A C 1
ATOM 717 O O . GLU A 1 101 ? 9.425 0.558 4.821 1.00 91.19 101 GLU A O 1
ATOM 722 N N . GLU A 1 102 ? 10.658 1.314 3.121 1.00 87.00 102 GLU A N 1
ATOM 723 C CA . GLU A 1 102 ? 11.922 0.752 3.628 1.00 87.00 102 GLU A CA 1
ATOM 724 C C . GLU A 1 102 ? 12.285 1.263 5.015 1.00 87.00 102 GLU A C 1
ATOM 726 O O . GLU A 1 102 ? 12.876 0.533 5.816 1.00 87.00 102 GLU A O 1
ATOM 731 N N . ASP A 1 103 ? 11.965 2.531 5.255 1.00 87.50 103 ASP A N 1
ATOM 732 C CA . ASP A 1 103 ? 12.312 3.218 6.481 1.00 87.50 103 ASP A CA 1
ATOM 733 C C . ASP A 1 103 ? 11.280 2.949 7.582 1.00 87.50 103 ASP A C 1
ATOM 735 O O . ASP A 1 103 ? 11.590 3.220 8.735 1.00 87.50 103 ASP A O 1
ATOM 739 N N . PHE A 1 104 ? 10.112 2.367 7.288 1.00 85.06 104 PHE A N 1
ATOM 740 C CA . PHE A 1 104 ? 9.059 2.092 8.266 1.00 85.06 104 PHE A CA 1
ATOM 741 C C . PHE A 1 104 ? 8.941 0.585 8.559 1.00 85.06 104 PHE A C 1
ATOM 743 O O . PHE A 1 104 ? 8.224 -0.153 7.892 1.00 85.06 104 PHE A O 1
ATOM 750 N N . ASP A 1 105 ? 9.648 0.103 9.586 1.00 82.50 105 ASP A N 1
ATOM 751 C CA . ASP A 1 105 ? 9.552 -1.297 10.033 1.00 82.50 105 ASP A CA 1
ATOM 752 C C . ASP A 1 105 ? 8.690 -1.384 11.294 1.00 82.50 105 ASP A C 1
ATOM 754 O O . ASP A 1 105 ? 9.171 -1.229 12.420 1.00 82.50 105 ASP A O 1
ATOM 758 N N . ASN A 1 106 ? 7.391 -1.606 11.098 1.00 84.56 106 ASN A N 1
ATOM 759 C CA . ASN A 1 106 ? 6.448 -1.840 12.183 1.00 84.56 106 ASN A CA 1
ATOM 760 C C . ASN A 1 106 ? 5.932 -3.280 12.120 1.00 84.56 106 ASN A C 1
ATOM 762 O O . ASN A 1 106 ? 5.048 -3.610 11.330 1.00 84.56 106 ASN A O 1
ATOM 766 N N . GLU A 1 107 ? 6.470 -4.135 12.994 1.00 85.56 107 GLU A N 1
ATOM 767 C CA . GLU A 1 107 ? 6.100 -5.554 13.092 1.00 85.56 107 GLU A CA 1
ATOM 768 C C . GLU A 1 107 ? 4.584 -5.757 13.266 1.00 85.56 107 GLU A C 1
ATOM 770 O O . GLU A 1 107 ? 4.035 -6.739 12.769 1.00 85.56 107 GLU A O 1
ATOM 775 N N . LYS A 1 108 ? 3.893 -4.797 13.894 1.00 87.25 108 LYS A N 1
ATOM 776 C CA . LYS A 1 108 ? 2.446 -4.843 14.132 1.00 87.25 108 LYS A CA 1
ATOM 777 C C . LYS A 1 108 ? 1.640 -4.692 12.842 1.00 87.25 108 LYS A C 1
ATOM 779 O O . LYS A 1 108 ? 0.615 -5.345 12.678 1.00 87.25 108 LYS A O 1
ATOM 784 N N . LEU A 1 109 ? 2.113 -3.871 11.900 1.00 86.94 109 LEU A N 1
ATOM 785 C CA . LEU A 1 109 ? 1.446 -3.709 10.604 1.00 86.94 109 LEU A CA 1
ATOM 786 C C . LEU A 1 109 ? 1.620 -4.926 9.698 1.00 86.94 109 LEU A C 1
ATOM 788 O O . LEU A 1 109 ? 0.708 -5.237 8.936 1.00 86.94 109 LEU A O 1
ATOM 792 N N . ARG A 1 110 ? 2.727 -5.666 9.832 1.00 85.69 110 ARG A N 1
ATOM 793 C CA . ARG A 1 110 ? 2.933 -6.904 9.067 1.00 85.69 110 ARG A CA 1
ATOM 794 C C . ARG A 1 110 ? 1.874 -7.966 9.371 1.00 85.69 110 ARG A C 1
ATOM 796 O O . ARG A 1 110 ? 1.475 -8.719 8.490 1.00 85.69 110 ARG A O 1
ATOM 803 N N . GLY A 1 111 ? 1.377 -8.021 10.608 1.00 85.62 111 GLY A N 1
ATOM 804 C CA . GLY A 1 111 ? 0.259 -8.906 10.956 1.00 85.62 111 GLY A CA 1
ATOM 805 C C . GLY A 1 111 ? -1.043 -8.543 10.231 1.00 85.62 111 GLY A C 1
ATOM 806 O O . GLY A 1 111 ? -1.854 -9.418 9.932 1.00 85.62 111 GLY A O 1
ATOM 807 N N . LEU A 1 112 ? -1.229 -7.260 9.904 1.00 87.50 112 LEU A N 1
ATOM 808 C CA . LEU A 1 112 ? -2.438 -6.744 9.261 1.00 87.50 112 LEU A CA 1
ATOM 809 C C . LEU A 1 112 ? -2.455 -6.933 7.753 1.00 87.50 112 LEU A C 1
ATOM 811 O O . LEU A 1 112 ? -3.530 -7.091 7.185 1.00 87.50 112 LEU A O 1
ATOM 815 N N . SER A 1 113 ? -1.298 -6.897 7.101 1.00 84.00 113 SER A N 1
ATOM 816 C CA . SER A 1 113 ? -1.182 -6.945 5.645 1.00 84.00 113 SER A CA 1
ATOM 817 C C . SER A 1 113 ? -1.403 -8.350 5.051 1.00 84.00 113 SER A C 1
ATOM 819 O O . SER A 1 113 ? -1.521 -8.472 3.834 1.00 84.00 113 SER A O 1
ATOM 821 N N . HIS A 1 114 ? -1.514 -9.396 5.889 1.00 78.31 114 HIS A N 1
ATOM 822 C CA . HIS A 1 114 ? -1.781 -10.815 5.551 1.00 78.31 114 HIS A CA 1
ATOM 823 C C . HIS A 1 114 ? -0.848 -11.471 4.526 1.00 78.31 114 HIS A C 1
ATOM 825 O O . HIS A 1 114 ? -1.079 -12.621 4.145 1.00 78.31 114 HIS A O 1
ATOM 831 N N . HIS A 1 115 ? 0.225 -10.812 4.100 1.00 71.88 115 HIS A N 1
ATOM 832 C CA . HIS A 1 115 ? 1.215 -11.442 3.240 1.00 71.88 115 HIS A CA 1
ATOM 833 C C . HIS A 1 115 ? 2.225 -12.236 4.078 1.00 71.88 115 HIS A C 1
ATOM 835 O O . HIS A 1 115 ? 2.690 -11.805 5.132 1.00 71.88 115 HIS A O 1
ATOM 841 N N . ALA A 1 116 ? 2.545 -13.449 3.624 1.00 59.31 116 ALA A N 1
ATOM 842 C CA . ALA A 1 116 ? 3.420 -14.363 4.359 1.00 59.31 116 ALA A CA 1
ATOM 843 C C . ALA A 1 116 ? 4.893 -13.913 4.359 1.00 59.31 116 ALA A C 1
ATOM 845 O O . ALA A 1 116 ? 5.661 -14.319 5.234 1.00 59.31 116 ALA A O 1
ATOM 846 N N . GLU A 1 117 ? 5.284 -13.090 3.385 1.00 79.31 117 GLU A N 1
ATOM 847 C CA . GLU A 1 117 ? 6.654 -12.633 3.162 1.00 79.31 117 GLU A CA 1
ATOM 848 C C . GLU A 1 117 ? 6.685 -11.119 2.985 1.00 79.31 117 GLU A C 1
ATOM 850 O O . GLU A 1 117 ? 5.821 -10.568 2.315 1.00 79.31 117 GLU A O 1
ATOM 855 N N . LYS A 1 118 ? 7.695 -10.457 3.566 1.00 82.69 118 LYS A N 1
ATOM 856 C CA . LYS A 1 118 ? 7.874 -9.004 3.458 1.00 82.69 118 LYS A CA 1
ATOM 857 C C . LYS A 1 118 ? 7.790 -8.581 1.988 1.00 82.69 118 LYS A C 1
ATOM 859 O O . LYS A 1 118 ? 8.619 -9.026 1.191 1.00 82.69 118 LYS A O 1
ATOM 864 N N . LEU A 1 119 ? 6.844 -7.698 1.669 1.00 87.50 119 LEU A N 1
ATOM 865 C CA . LEU A 1 119 ? 6.710 -7.149 0.322 1.00 87.50 119 LEU A CA 1
ATOM 866 C C . LEU A 1 119 ? 8.024 -6.507 -0.147 1.00 87.50 119 LEU A C 1
ATOM 868 O O . LEU A 1 119 ? 8.743 -5.895 0.657 1.00 87.50 119 LEU A O 1
ATOM 872 N N . PRO A 1 120 ? 8.347 -6.595 -1.450 1.00 93.12 120 PRO A N 1
ATOM 873 C CA . PRO A 1 120 ? 9.394 -5.769 -2.022 1.00 93.12 120 PRO A CA 1
ATOM 874 C C . PRO A 1 120 ? 9.096 -4.298 -1.739 1.00 93.12 120 PRO A C 1
ATOM 876 O O . PRO A 1 120 ? 7.971 -3.834 -1.944 1.00 93.12 120 PRO A O 1
ATOM 879 N N . SER A 1 121 ? 10.105 -3.565 -1.278 1.00 94.25 121 SER A N 1
ATOM 880 C CA . SER A 1 121 ? 9.912 -2.155 -0.980 1.00 94.25 121 SER A CA 1
ATOM 881 C C . SER A 1 121 ? 9.567 -1.367 -2.236 1.00 94.25 121 SER A C 1
ATOM 883 O O . SER A 1 121 ? 10.148 -1.599 -3.305 1.00 94.25 121 SER A O 1
ATOM 885 N N . VAL A 1 122 ? 8.669 -0.390 -2.097 1.00 94.94 122 VAL A N 1
ATOM 886 C CA . VAL A 1 122 ? 8.269 0.498 -3.200 1.00 94.94 122 VAL A CA 1
ATOM 887 C C . VAL A 1 122 ? 9.498 1.149 -3.831 1.00 94.94 122 VAL A C 1
ATOM 889 O O . VAL A 1 122 ? 9.686 1.143 -5.047 1.00 94.94 122 VAL A O 1
ATOM 892 N N . LYS A 1 123 ? 10.416 1.627 -2.991 1.00 95.81 123 LYS A N 1
ATOM 893 C CA . LYS A 1 123 ? 11.662 2.257 -3.424 1.00 95.81 123 LYS A CA 1
ATOM 894 C C . LYS A 1 123 ? 12.592 1.317 -4.193 1.00 95.81 123 LYS A C 1
ATOM 896 O O . LYS A 1 123 ? 13.213 1.765 -5.159 1.00 95.81 123 LYS A O 1
ATOM 901 N N . ALA A 1 124 ? 12.698 0.038 -3.822 1.00 96.31 124 ALA A N 1
ATOM 902 C CA . ALA A 1 124 ? 13.511 -0.919 -4.574 1.00 96.31 124 ALA A CA 1
ATOM 903 C C . ALA A 1 124 ? 12.891 -1.232 -5.941 1.00 96.31 124 ALA A C 1
ATOM 905 O O . ALA A 1 124 ? 13.612 -1.227 -6.943 1.00 96.31 124 ALA A O 1
ATOM 906 N N . VAL A 1 125 ? 11.570 -1.439 -5.991 1.00 97.12 125 VAL A N 1
ATOM 907 C CA . VAL A 1 125 ? 10.825 -1.635 -7.245 1.00 97.12 125 VAL A CA 1
ATOM 908 C C . VAL A 1 125 ? 11.014 -0.422 -8.155 1.00 97.12 125 VAL A C 1
ATOM 910 O O . VAL A 1 125 ? 11.479 -0.561 -9.286 1.00 97.12 125 VAL A O 1
ATOM 913 N N . CYS A 1 126 ? 10.772 0.782 -7.645 1.00 97.62 126 CYS A N 1
ATOM 914 C CA . CYS A 1 126 ? 10.881 2.011 -8.422 1.00 97.62 126 CYS A CA 1
ATOM 915 C C . CYS A 1 126 ? 12.300 2.339 -8.871 1.00 97.62 126 CYS A C 1
ATOM 917 O O . CYS A 1 126 ? 12.507 2.827 -9.986 1.00 97.62 126 CYS A O 1
ATOM 919 N N . LYS A 1 127 ? 13.302 2.033 -8.048 1.00 97.62 127 LYS A N 1
ATOM 920 C CA . LYS A 1 127 ? 14.700 2.152 -8.456 1.00 97.62 127 LYS A CA 1
ATOM 921 C C . LYS A 1 127 ? 14.996 1.258 -9.661 1.00 97.62 127 LYS A C 1
ATOM 923 O O . LYS A 1 127 ? 15.571 1.733 -10.633 1.00 97.62 127 LYS A O 1
ATOM 928 N N . HIS A 1 128 ? 14.564 -0.001 -9.632 1.00 97.62 128 HIS A N 1
ATOM 929 C CA . HIS A 1 128 ? 14.747 -0.914 -10.762 1.00 97.62 128 HIS A CA 1
ATOM 930 C C . HIS A 1 128 ? 13.994 -0.442 -12.014 1.00 97.62 128 HIS A C 1
ATOM 932 O O . HIS A 1 128 ? 14.575 -0.366 -13.095 1.00 97.62 128 HIS A O 1
ATOM 938 N N . VAL A 1 129 ? 12.726 -0.047 -11.870 1.00 97.50 129 VAL A N 1
ATOM 939 C CA . VAL A 1 129 ? 11.894 0.456 -12.979 1.00 97.50 129 VAL A CA 1
ATOM 940 C C . VAL A 1 129 ? 12.536 1.675 -13.649 1.00 97.50 129 VAL A C 1
ATOM 942 O O . VAL A 1 129 ? 12.641 1.729 -14.875 1.00 97.50 129 VAL A O 1
ATOM 945 N N . THR A 1 130 ? 13.004 2.645 -12.861 1.00 97.19 130 THR A N 1
ATOM 946 C CA . THR A 1 130 ? 13.653 3.857 -13.387 1.00 97.19 130 THR A CA 1
ATOM 947 C C . THR A 1 130 ? 15.020 3.576 -14.010 1.00 97.19 130 THR A C 1
ATOM 949 O O . THR A 1 130 ? 15.376 4.227 -14.993 1.00 97.19 130 THR A O 1
ATOM 952 N N . GLU A 1 131 ? 15.765 2.586 -13.508 1.00 97.19 131 GLU A N 1
ATOM 953 C CA . GLU A 1 131 ? 17.009 2.111 -14.123 1.00 97.19 131 GLU A CA 1
ATOM 954 C C . GLU A 1 131 ? 16.751 1.469 -15.495 1.00 97.19 131 GLU A C 1
ATOM 956 O O . GLU A 1 131 ? 17.408 1.837 -16.469 1.00 97.19 131 GLU A O 1
ATOM 961 N N . VAL A 1 132 ? 15.763 0.575 -15.609 1.00 97.00 132 VAL A N 1
ATOM 962 C CA . VAL A 1 132 ? 15.395 -0.079 -16.881 1.00 97.00 132 VAL A CA 1
ATOM 963 C C . VAL A 1 132 ? 14.862 0.929 -17.909 1.00 97.00 132 VAL A C 1
ATOM 965 O O . VAL A 1 132 ? 15.090 0.763 -19.108 1.00 97.00 132 VAL A O 1
ATOM 968 N N . ARG A 1 133 ? 14.176 1.986 -17.459 1.00 96.25 133 ARG A N 1
ATOM 969 C CA . ARG A 1 133 ? 13.656 3.070 -18.313 1.00 96.25 133 ARG A CA 1
ATOM 970 C C . ARG A 1 133 ? 14.681 4.140 -18.677 1.00 96.25 133 ARG A C 1
ATOM 972 O O . ARG A 1 133 ? 14.384 4.978 -19.522 1.00 96.25 133 ARG A O 1
ATOM 979 N N . GLU A 1 134 ? 15.854 4.127 -18.046 1.00 96.50 134 GLU A N 1
ATOM 980 C CA . GLU A 1 134 ? 16.857 5.193 -18.146 1.00 96.50 134 GLU A CA 1
ATOM 981 C C . GLU A 1 134 ? 16.324 6.577 -17.688 1.00 96.50 134 GLU A C 1
ATOM 983 O O . GLU A 1 134 ? 16.728 7.615 -18.213 1.00 96.50 134 GLU A O 1
ATOM 988 N N . THR A 1 135 ? 15.437 6.605 -16.680 1.00 93.81 135 THR A N 1
ATOM 989 C CA . THR A 1 135 ? 14.781 7.819 -16.134 1.00 93.81 135 THR A CA 1
ATOM 990 C C . THR A 1 135 ? 14.976 7.969 -14.613 1.00 93.81 135 THR A C 1
ATOM 992 O O . THR A 1 135 ? 14.004 7.927 -13.853 1.00 93.81 135 THR A O 1
ATOM 995 N N . PRO A 1 136 ? 16.217 8.115 -14.112 1.00 89.62 136 PRO A N 1
ATOM 996 C CA . PRO A 1 136 ? 16.505 8.115 -12.672 1.00 89.62 136 PRO A CA 1
ATOM 997 C C . PRO A 1 136 ? 15.906 9.308 -11.906 1.00 89.62 136 PRO A C 1
ATOM 999 O O . PRO A 1 136 ? 15.719 9.234 -10.695 1.00 89.62 136 PRO A O 1
ATOM 1002 N N . ASP A 1 137 ? 15.607 10.410 -12.589 1.00 92.31 137 ASP A N 1
ATOM 1003 C CA . ASP A 1 137 ? 14.961 11.602 -12.033 1.00 92.31 137 ASP A CA 1
ATOM 1004 C C . ASP A 1 137 ? 13.461 11.412 -11.751 1.00 92.31 137 ASP A C 1
ATOM 1006 O O . ASP A 1 137 ? 12.855 12.254 -11.092 1.00 92.31 137 ASP A O 1
ATOM 1010 N N . ALA A 1 138 ? 12.876 10.291 -12.186 1.00 94.38 138 ALA A N 1
ATOM 1011 C CA . ALA A 1 138 ? 11.476 9.944 -11.953 1.00 94.38 138 ALA A CA 1
ATOM 1012 C C . ALA A 1 138 ? 11.241 9.080 -10.696 1.00 94.38 138 ALA A C 1
ATOM 1014 O O . ALA A 1 138 ? 10.117 8.629 -10.482 1.00 94.38 138 ALA A O 1
ATOM 1015 N N . LEU A 1 139 ? 12.269 8.835 -9.868 1.00 94.56 139 LEU A N 1
ATOM 1016 C CA . LEU A 1 139 ? 12.169 7.934 -8.710 1.00 94.56 139 LEU A CA 1
ATOM 1017 C C . LEU A 1 139 ? 11.056 8.346 -7.738 1.00 94.56 139 LEU A C 1
ATOM 1019 O O . LEU A 1 139 ? 10.212 7.522 -7.408 1.00 94.56 139 LEU A O 1
ATOM 1023 N N . ASP A 1 140 ? 11.023 9.617 -7.333 1.00 92.75 140 ASP A N 1
ATOM 1024 C CA . ASP A 1 140 ? 10.037 10.106 -6.362 1.00 92.75 140 ASP A CA 1
ATOM 1025 C C . ASP A 1 140 ? 8.604 10.018 -6.908 1.00 92.75 140 ASP A C 1
ATOM 1027 O O . ASP A 1 140 ? 7.680 9.691 -6.173 1.00 92.75 140 ASP A O 1
ATOM 1031 N N . GLY A 1 141 ? 8.415 10.285 -8.206 1.00 94.75 141 GLY A N 1
ATOM 1032 C CA . GLY A 1 141 ? 7.113 10.133 -8.861 1.00 94.75 141 GLY A CA 1
ATOM 1033 C C . GLY A 1 141 ? 6.664 8.674 -8.902 1.00 94.75 141 GLY A C 1
ATOM 1034 O O . GLY A 1 141 ? 5.525 8.381 -8.567 1.00 94.75 141 GLY A O 1
ATOM 1035 N N . CYS A 1 142 ? 7.583 7.758 -9.226 1.00 96.75 142 CYS A N 1
ATOM 1036 C CA . CYS A 1 142 ? 7.298 6.327 -9.210 1.00 96.75 142 CYS A CA 1
ATOM 1037 C C . CYS A 1 142 ? 6.883 5.839 -7.819 1.00 96.75 142 CYS A C 1
ATOM 1039 O O . CYS A 1 142 ? 5.937 5.062 -7.721 1.00 96.75 142 CYS A O 1
ATOM 1041 N N . VAL A 1 143 ? 7.578 6.275 -6.758 1.00 95.75 143 VAL A N 1
ATOM 1042 C CA . VAL A 1 143 ? 7.273 5.851 -5.381 1.00 95.75 143 VAL A CA 1
ATOM 1043 C C . VAL A 1 143 ? 5.830 6.203 -5.036 1.00 95.75 143 VAL A C 1
ATOM 1045 O O . VAL A 1 143 ? 5.052 5.314 -4.709 1.00 95.75 143 VAL A O 1
ATOM 1048 N N . LYS A 1 144 ? 5.448 7.463 -5.255 1.00 94.12 144 LYS A N 1
ATOM 1049 C CA . LYS A 1 144 ? 4.085 7.953 -5.024 1.00 94.12 144 LYS A CA 1
ATOM 1050 C C . LYS A 1 144 ? 3.046 7.175 -5.827 1.00 94.12 144 LYS A C 1
ATOM 1052 O O . LYS A 1 144 ? 2.079 6.665 -5.270 1.00 94.12 144 LYS A O 1
ATOM 1057 N N . ASP A 1 145 ? 3.267 7.033 -7.136 1.00 94.19 145 ASP A N 1
ATOM 1058 C CA . ASP A 1 145 ? 2.357 6.292 -8.016 1.00 94.19 145 ASP A CA 1
ATOM 1059 C C . ASP A 1 145 ? 2.186 4.836 -7.537 1.00 94.19 145 ASP A C 1
ATOM 1061 O O . ASP A 1 145 ? 1.084 4.289 -7.557 1.00 94.19 145 ASP A O 1
ATOM 1065 N N . THR A 1 146 ? 3.255 4.227 -7.024 1.00 94.81 146 THR A N 1
ATOM 1066 C CA . THR A 1 146 ? 3.242 2.849 -6.523 1.00 94.81 146 THR A CA 1
ATOM 1067 C C . THR A 1 146 ? 2.542 2.713 -5.169 1.00 94.81 146 THR A C 1
ATOM 1069 O O . THR A 1 146 ? 1.832 1.730 -4.964 1.00 94.81 146 THR A O 1
ATOM 1072 N N . GLU A 1 147 ? 2.674 3.681 -4.259 1.00 94.38 147 GLU A N 1
ATOM 1073 C CA . GLU A 1 147 ? 1.894 3.732 -3.010 1.00 94.38 147 GLU A CA 1
ATOM 1074 C C . GLU A 1 147 ? 0.386 3.789 -3.315 1.00 94.38 147 GLU A C 1
ATOM 1076 O O . GLU A 1 147 ? -0.405 3.025 -2.748 1.00 94.38 147 GLU A O 1
ATOM 1081 N N . HIS A 1 148 ? -0.004 4.626 -4.283 1.00 94.75 148 HIS A N 1
ATOM 1082 C CA . HIS A 1 148 ? -1.372 4.702 -4.799 1.00 94.75 148 HIS A CA 1
ATOM 1083 C C . HIS A 1 148 ? -1.836 3.380 -5.439 1.00 94.75 148 HIS A C 1
ATOM 1085 O O . HIS A 1 148 ? -2.987 2.973 -5.264 1.00 94.75 148 HIS A O 1
ATOM 1091 N N . TRP A 1 149 ? -0.971 2.670 -6.167 1.00 93.88 149 TRP A N 1
ATOM 1092 C CA . TRP A 1 149 ? -1.316 1.357 -6.723 1.00 93.88 149 TRP A CA 1
ATOM 1093 C C . TRP A 1 149 ? -1.500 0.305 -5.642 1.00 93.88 149 TRP A C 1
ATOM 1095 O O . TRP A 1 149 ? -2.516 -0.386 -5.639 1.00 93.88 149 TRP A O 1
ATOM 1105 N N . LEU A 1 150 ? -0.571 0.212 -4.692 1.00 94.81 150 LEU A N 1
ATOM 1106 C CA . LEU A 1 150 ? -0.634 -0.738 -3.584 1.00 94.81 150 LEU A CA 1
ATOM 1107 C C . LEU A 1 150 ? -1.932 -0.579 -2.781 1.00 94.81 150 LEU A C 1
ATOM 1109 O O . LEU A 1 150 ? -2.582 -1.573 -2.444 1.00 94.81 150 LEU A O 1
ATOM 1113 N N . ALA A 1 151 ? -2.365 0.665 -2.573 1.00 93.94 151 ALA A N 1
ATOM 1114 C CA . ALA A 1 151 ? -3.661 0.993 -1.997 1.00 93.94 151 ALA A CA 1
ATOM 1115 C C . ALA A 1 151 ? -4.844 0.362 -2.765 1.00 93.94 151 ALA A C 1
ATOM 1117 O O . ALA A 1 151 ? -5.725 -0.271 -2.168 1.00 93.94 151 ALA A O 1
ATOM 1118 N N . LYS A 1 152 ? -4.848 0.510 -4.094 1.00 93.69 152 LYS A N 1
ATOM 1119 C CA . LYS A 1 152 ? -5.946 0.114 -4.991 1.00 93.69 152 LYS A CA 1
ATOM 1120 C C . LYS A 1 152 ? -5.985 -1.371 -5.325 1.00 93.69 152 LYS A C 1
ATOM 1122 O O . LYS A 1 152 ? -7.060 -1.971 -5.319 1.00 93.69 152 LYS A O 1
ATOM 1127 N N . ILE A 1 153 ? -4.839 -1.998 -5.580 1.00 93.94 153 ILE A N 1
ATOM 1128 C CA . ILE A 1 153 ? -4.771 -3.399 -6.033 1.00 93.94 153 ILE A CA 1
ATOM 1129 C C . ILE A 1 153 ? -4.591 -4.381 -4.873 1.00 93.94 153 ILE A C 1
ATOM 1131 O O . ILE A 1 153 ? -5.097 -5.501 -4.942 1.00 93.94 153 ILE A O 1
ATOM 1135 N N . GLY A 1 154 ? -3.997 -3.923 -3.768 1.00 93.81 154 GLY A N 1
ATOM 1136 C CA . GLY A 1 154 ? -3.792 -4.687 -2.541 1.00 93.81 154 GLY A CA 1
ATOM 1137 C C . GLY A 1 154 ? -2.483 -5.479 -2.517 1.00 93.81 154 GLY A C 1
ATOM 1138 O O . GLY A 1 154 ? -1.849 -5.665 -3.559 1.00 93.81 154 GLY A O 1
ATOM 1139 N N . PRO A 1 155 ? -2.052 -5.931 -1.325 1.00 94.25 155 PRO A N 1
ATOM 1140 C CA . PRO A 1 155 ? -0.728 -6.508 -1.106 1.00 94.25 155 PRO A CA 1
ATOM 1141 C C . PRO A 1 155 ? -0.450 -7.755 -1.947 1.00 94.25 155 PRO A C 1
ATOM 1143 O O . PRO A 1 155 ? 0.638 -7.872 -2.502 1.00 94.25 155 PRO A O 1
ATOM 1146 N N . GLU A 1 156 ? -1.408 -8.672 -2.095 1.00 93.00 156 GLU A N 1
ATOM 1147 C CA . GLU A 1 156 ? -1.159 -9.936 -2.796 1.00 93.00 156 GLU A CA 1
ATOM 1148 C C . GLU A 1 156 ? -0.985 -9.737 -4.304 1.00 93.00 156 GLU A C 1
ATOM 1150 O O . GLU A 1 156 ? -0.197 -10.445 -4.927 1.00 93.00 156 GLU A O 1
ATOM 1155 N N . ILE A 1 157 ? -1.712 -8.789 -4.902 1.00 94.62 157 ILE A N 1
ATOM 1156 C CA . ILE A 1 157 ? -1.567 -8.447 -6.326 1.00 94.62 157 ILE A CA 1
ATOM 1157 C C . ILE A 1 157 ? -0.320 -7.598 -6.539 1.00 94.62 157 ILE A C 1
ATOM 1159 O O . ILE A 1 157 ? 0.400 -7.798 -7.517 1.00 94.62 157 ILE A O 1
ATOM 1163 N N . TYR A 1 158 ? -0.031 -6.690 -5.608 1.00 95.75 158 TYR A N 1
ATOM 1164 C CA . TYR A 1 158 ? 1.196 -5.913 -5.644 1.00 95.75 158 TYR A CA 1
ATOM 1165 C C . TYR A 1 158 ? 2.442 -6.796 -5.553 1.00 95.75 158 TYR A C 1
ATOM 1167 O O . TYR A 1 158 ? 3.405 -6.526 -6.254 1.00 95.75 158 TYR A O 1
ATOM 1175 N N . GLU A 1 159 ? 2.437 -7.870 -4.762 1.00 94.50 159 GLU A N 1
ATOM 1176 C CA . GLU A 1 159 ? 3.549 -8.827 -4.717 1.00 94.50 159 GLU A CA 1
ATOM 1177 C C . GLU A 1 159 ? 3.853 -9.411 -6.111 1.00 94.50 159 GLU A C 1
ATOM 1179 O O . GLU A 1 159 ? 4.999 -9.389 -6.568 1.00 94.50 159 GLU A O 1
ATOM 1184 N N . ASP A 1 160 ? 2.813 -9.853 -6.829 1.00 94.81 160 ASP A N 1
ATOM 1185 C CA . ASP A 1 160 ? 2.925 -10.347 -8.207 1.00 94.81 160 ASP A CA 1
ATOM 1186 C C . ASP A 1 160 ? 3.463 -9.276 -9.158 1.00 94.81 160 ASP A C 1
ATOM 1188 O O . ASP A 1 160 ? 4.349 -9.544 -9.977 1.00 94.81 160 ASP A O 1
ATOM 1192 N N . LEU A 1 161 ? 2.930 -8.058 -9.051 1.00 96.06 161 LEU A N 1
ATOM 1193 C CA . LEU A 1 161 ? 3.360 -6.923 -9.854 1.00 96.06 161 LEU A CA 1
ATOM 1194 C C . LEU A 1 161 ? 4.819 -6.561 -9.566 1.00 96.06 161 LEU A C 1
ATOM 1196 O O . LEU A 1 161 ? 5.607 -6.396 -10.492 1.00 96.06 161 LEU A O 1
ATOM 1200 N N . ALA A 1 162 ? 5.208 -6.479 -8.299 1.00 96.38 162 ALA A N 1
ATOM 1201 C CA . ALA A 1 162 ? 6.559 -6.154 -7.880 1.00 96.38 162 ALA A CA 1
ATOM 1202 C C . ALA A 1 162 ? 7.555 -7.193 -8.407 1.00 96.38 162 ALA A C 1
ATOM 1204 O O . ALA A 1 162 ? 8.589 -6.822 -8.961 1.00 96.38 162 ALA A O 1
ATOM 1205 N N . HIS A 1 163 ? 7.226 -8.486 -8.327 1.00 95.81 163 HIS A N 1
ATOM 1206 C CA . HIS A 1 163 ? 8.033 -9.546 -8.935 1.00 95.81 163 HIS A CA 1
ATOM 1207 C C . HIS A 1 163 ? 8.124 -9.381 -10.456 1.00 95.81 163 HIS A C 1
ATOM 1209 O O . HIS A 1 163 ? 9.218 -9.427 -11.018 1.00 95.81 163 HIS A O 1
ATOM 1215 N N . CYS A 1 164 ? 6.997 -9.110 -11.117 1.00 96.81 164 CYS A N 1
ATOM 1216 C CA . CYS A 1 164 ? 6.940 -8.846 -12.553 1.00 96.81 164 CYS A CA 1
ATOM 1217 C C . CYS A 1 164 ? 7.891 -7.707 -12.963 1.00 96.81 164 CYS A C 1
ATOM 1219 O O . CYS A 1 164 ? 8.694 -7.874 -13.887 1.00 96.81 164 CYS A O 1
ATOM 1221 N N . LEU A 1 165 ? 7.815 -6.575 -12.255 1.00 97.31 165 LEU A N 1
ATOM 1222 C CA . LEU A 1 165 ? 8.604 -5.371 -12.510 1.00 97.31 165 LEU A CA 1
ATOM 1223 C C . LEU A 1 165 ? 10.093 -5.606 -12.242 1.00 97.31 165 LEU A C 1
ATOM 1225 O O . LEU A 1 165 ? 10.921 -5.237 -13.072 1.00 97.31 165 LEU A O 1
ATOM 1229 N N . LEU A 1 166 ? 10.442 -6.258 -11.129 1.00 97.25 166 LEU A N 1
ATOM 1230 C CA . LEU A 1 166 ? 11.829 -6.558 -10.754 1.00 97.25 166 LEU A CA 1
ATOM 1231 C C . LEU A 1 166 ? 12.505 -7.564 -11.700 1.00 97.25 166 LEU A C 1
ATOM 1233 O O . LEU A 1 166 ? 13.722 -7.527 -11.883 1.00 97.25 166 LEU A O 1
ATOM 1237 N N . GLU A 1 167 ? 11.743 -8.466 -12.321 1.00 96.94 167 GLU A N 1
ATOM 1238 C CA . GLU A 1 167 ? 12.270 -9.413 -13.309 1.00 96.94 167 GLU A CA 1
ATOM 1239 C C . GLU A 1 167 ? 12.439 -8.808 -14.709 1.00 96.94 167 GLU A C 1
ATOM 1241 O O . GLU A 1 167 ? 13.228 -9.329 -15.509 1.00 96.94 167 GLU A O 1
ATOM 1246 N N . ALA A 1 168 ? 11.715 -7.728 -15.018 1.00 97.38 168 ALA A N 1
ATOM 1247 C CA . ALA A 1 168 ? 11.776 -7.060 -16.312 1.00 97.38 168 ALA A CA 1
ATOM 1248 C C . ALA A 1 168 ? 13.165 -6.450 -16.557 1.00 97.38 168 ALA A C 1
ATOM 1250 O O . ALA A 1 168 ? 13.748 -5.796 -15.694 1.00 97.38 168 ALA A O 1
ATOM 1251 N N . LYS A 1 169 ? 13.704 -6.654 -17.759 1.00 97.88 169 LYS A N 1
ATOM 1252 C CA . LYS A 1 169 ? 15.038 -6.179 -18.176 1.00 97.88 169 LYS A CA 1
ATOM 1253 C C . LYS A 1 169 ? 14.969 -5.132 -19.276 1.00 97.88 169 LYS A C 1
ATOM 1255 O O . LYS A 1 169 ? 15.999 -4.587 -19.669 1.00 97.88 169 LYS A O 1
ATOM 1260 N N . THR A 1 170 ? 13.780 -4.913 -19.820 1.00 97.12 170 THR A N 1
ATOM 1261 C CA . THR A 1 170 ? 13.522 -4.049 -20.969 1.00 97.12 170 THR A CA 1
ATOM 1262 C C . THR A 1 170 ? 12.270 -3.219 -20.722 1.00 97.12 170 THR A C 1
ATOM 1264 O O . THR A 1 170 ? 11.403 -3.609 -19.936 1.00 97.12 170 THR A O 1
ATOM 1267 N N . ALA A 1 171 ? 12.161 -2.079 -21.403 1.00 96.38 171 ALA A N 1
ATOM 1268 C CA . ALA A 1 171 ? 10.979 -1.227 -21.314 1.00 96.38 171 ALA A CA 1
ATOM 1269 C C . ALA A 1 171 ? 9.716 -1.944 -21.824 1.00 96.38 171 ALA A C 1
ATOM 1271 O O . ALA A 1 171 ? 8.630 -1.718 -21.300 1.00 96.38 171 ALA A O 1
ATOM 1272 N N . GLU A 1 172 ? 9.859 -2.838 -22.805 1.00 95.50 172 GLU A N 1
ATOM 1273 C CA . GLU A 1 172 ? 8.765 -3.660 -23.319 1.00 95.50 172 GLU A CA 1
ATOM 1274 C C . GLU A 1 172 ? 8.251 -4.655 -22.270 1.00 95.50 172 GLU A C 1
ATOM 1276 O O . GLU A 1 172 ? 7.044 -4.773 -22.089 1.00 95.50 172 GLU A O 1
ATOM 1281 N N . GLU A 1 173 ? 9.141 -5.332 -21.535 1.00 96.00 173 GLU A N 1
ATOM 1282 C CA . GLU A 1 173 ? 8.738 -6.238 -20.446 1.00 96.00 173 GLU A CA 1
ATOM 1283 C C . GLU A 1 173 ? 8.089 -5.488 -19.275 1.00 96.00 173 GLU A C 1
ATOM 1285 O O . GLU A 1 173 ? 7.168 -6.020 -18.661 1.00 96.00 173 GLU A O 1
ATOM 1290 N N . LEU A 1 174 ? 8.532 -4.258 -18.979 1.00 96.81 174 LEU A N 1
ATOM 1291 C CA . LEU A 1 174 ? 7.861 -3.399 -17.998 1.00 96.81 174 LEU A CA 1
ATOM 1292 C C . LEU A 1 174 ? 6.443 -3.039 -18.446 1.00 96.81 174 LEU A C 1
ATOM 1294 O O . LEU A 1 174 ? 5.511 -3.150 -17.655 1.00 96.81 174 LEU A O 1
ATOM 1298 N N . ALA A 1 175 ? 6.270 -2.661 -19.714 1.00 95.75 175 ALA A N 1
ATOM 1299 C CA . ALA A 1 175 ? 4.957 -2.336 -20.259 1.00 95.75 175 ALA A CA 1
ATOM 1300 C C . ALA A 1 175 ? 3.997 -3.539 -20.213 1.00 95.75 175 ALA A C 1
ATOM 1302 O O . ALA A 1 175 ? 2.813 -3.359 -19.956 1.00 95.75 175 ALA A O 1
ATOM 1303 N N . GLU A 1 176 ? 4.495 -4.769 -20.399 1.00 95.75 176 GLU A N 1
ATOM 1304 C CA . GLU A 1 176 ? 3.687 -5.985 -20.209 1.00 95.75 176 GLU A CA 1
ATOM 1305 C C . GLU A 1 176 ? 3.213 -6.159 -18.752 1.00 95.75 176 GLU A C 1
ATOM 1307 O O . GLU A 1 176 ? 2.111 -6.658 -18.529 1.00 95.75 176 GLU A O 1
ATOM 1312 N N . CYS A 1 177 ? 4.027 -5.776 -17.760 1.00 96.88 177 CYS A N 1
ATOM 1313 C CA . CYS A 1 177 ? 3.635 -5.806 -16.346 1.00 96.88 177 CYS A CA 1
ATOM 1314 C C . CYS A 1 177 ? 2.586 -4.742 -16.018 1.00 96.88 177 CYS A C 1
ATOM 1316 O O . CYS A 1 177 ? 1.614 -5.043 -15.332 1.00 96.88 177 CYS A O 1
ATOM 1318 N N . GLU A 1 178 ? 2.765 -3.525 -16.530 1.00 95.69 178 GLU A N 1
ATOM 1319 C CA . GLU A 1 178 ? 1.819 -2.418 -16.343 1.00 95.69 178 GLU A CA 1
ATOM 1320 C C . GLU A 1 178 ? 0.485 -2.673 -17.063 1.00 95.69 178 GLU A C 1
ATOM 1322 O O . GLU A 1 178 ? -0.573 -2.375 -16.523 1.00 95.69 178 GLU A O 1
ATOM 1327 N N . GLU A 1 179 ? 0.492 -3.289 -18.252 1.00 95.31 179 GLU A N 1
ATOM 1328 C CA . GLU A 1 179 ? -0.752 -3.708 -18.921 1.00 95.31 179 GLU A CA 1
ATOM 1329 C C . GLU A 1 179 ? -1.499 -4.759 -18.084 1.00 95.31 179 GLU A C 1
ATOM 1331 O O . GLU A 1 179 ? -2.718 -4.674 -17.933 1.00 95.31 179 GLU A O 1
ATOM 1336 N N . ALA A 1 180 ? -0.779 -5.726 -17.503 1.00 95.81 180 ALA A N 1
ATOM 1337 C CA . ALA A 1 180 ? -1.377 -6.736 -16.630 1.00 95.81 180 ALA A CA 1
ATOM 1338 C C . ALA A 1 180 ? -1.932 -6.139 -15.322 1.00 95.81 180 ALA A C 1
ATOM 1340 O O . ALA A 1 180 ? -2.951 -6.618 -14.822 1.00 95.81 180 ALA A O 1
ATOM 1341 N N . GLU A 1 181 ? -1.279 -5.104 -14.786 1.00 95.88 181 GLU A N 1
ATOM 1342 C CA . GLU A 1 181 ? -1.734 -4.327 -13.627 1.00 95.88 181 GLU A CA 1
ATOM 1343 C C . GLU A 1 181 ? -3.042 -3.593 -13.937 1.00 95.88 181 GLU A C 1
ATOM 1345 O O . GLU A 1 181 ? -4.049 -3.786 -13.257 1.00 95.88 181 GLU A O 1
ATOM 1350 N N . HIS A 1 182 ? -3.074 -2.854 -15.040 1.00 94.88 182 HIS A N 1
ATOM 1351 C CA . HIS A 1 182 ? -4.270 -2.141 -15.463 1.00 94.88 182 HIS A CA 1
ATOM 1352 C C . HIS A 1 182 ? -5.446 -3.103 -15.718 1.00 94.88 182 HIS A C 1
ATOM 1354 O O . HIS A 1 182 ? -6.586 -2.847 -15.317 1.00 94.88 182 HIS A O 1
ATOM 1360 N N . ASP A 1 183 ? -5.188 -4.248 -16.359 1.00 94.31 183 ASP A N 1
ATOM 1361 C CA . ASP A 1 183 ? -6.208 -5.271 -16.593 1.00 94.31 183 ASP A CA 1
ATOM 1362 C C . ASP A 1 183 ? -6.779 -5.827 -15.274 1.00 94.31 183 ASP A C 1
ATOM 1364 O O . ASP A 1 183 ? -7.990 -6.061 -15.187 1.00 94.31 183 ASP A O 1
ATOM 1368 N N . ILE A 1 184 ? -5.955 -6.023 -14.235 1.00 93.62 184 ILE A N 1
ATOM 1369 C CA . ILE A 1 184 ? -6.441 -6.513 -12.937 1.00 93.62 184 ILE A CA 1
ATOM 1370 C C . ILE A 1 184 ? -7.173 -5.422 -12.147 1.00 93.62 184 ILE A C 1
ATOM 1372 O O . ILE A 1 184 ? -8.221 -5.725 -11.570 1.00 93.62 184 ILE A O 1
ATOM 1376 N N . GLU A 1 185 ? -6.705 -4.169 -12.181 1.00 92.62 185 GLU A N 1
ATOM 1377 C CA . GLU A 1 185 ? -7.354 -3.012 -11.547 1.00 92.62 185 GLU A CA 1
ATOM 1378 C C . GLU A 1 185 ? -8.805 -2.892 -12.044 1.00 92.62 185 GLU A C 1
ATOM 1380 O O . GLU A 1 185 ? -9.755 -2.927 -11.254 1.00 92.62 185 GLU A O 1
ATOM 1385 N N . VAL A 1 186 ? -9.013 -2.898 -13.366 1.00 92.31 186 VAL A N 1
ATOM 1386 C CA . VAL A 1 186 ? -10.353 -2.839 -13.978 1.00 92.31 186 VAL A CA 1
ATOM 1387 C C . VAL A 1 186 ? -11.278 -3.937 -13.439 1.00 92.31 186 VAL A C 1
ATOM 1389 O O . VAL A 1 186 ? -12.471 -3.710 -13.206 1.00 92.31 186 VAL A O 1
ATOM 1392 N N . VAL A 1 187 ? -10.753 -5.143 -13.219 1.00 90.50 187 VAL A N 1
ATOM 1393 C CA . VAL A 1 187 ? -11.546 -6.284 -12.747 1.00 90.50 187 VAL A CA 1
ATOM 1394 C C . VAL A 1 187 ? -11.779 -6.239 -11.229 1.00 90.50 187 VAL A C 1
ATOM 1396 O O . VAL A 1 187 ? -12.815 -6.738 -10.767 1.00 90.50 187 VAL A O 1
ATOM 1399 N N . LEU A 1 188 ? -10.856 -5.670 -10.450 1.00 88.12 188 LEU A N 1
ATOM 1400 C CA . LEU A 1 188 ? -10.997 -5.462 -9.004 1.00 88.12 188 LEU A CA 1
ATOM 1401 C C . LEU A 1 188 ? -12.049 -4.391 -8.696 1.00 88.12 188 LEU A C 1
ATOM 1403 O O . LEU A 1 188 ? -12.973 -4.652 -7.923 1.00 88.12 188 LEU A O 1
ATOM 1407 N N . HIS A 1 189 ? -11.979 -3.245 -9.372 1.00 85.56 189 HIS A N 1
ATOM 1408 C CA . HIS A 1 189 ? -12.897 -2.122 -9.159 1.00 85.56 189 HIS A CA 1
ATOM 1409 C C . HIS A 1 189 ? -14.240 -2.298 -9.892 1.00 85.56 189 HIS A C 1
ATOM 1411 O O . HIS A 1 189 ? -15.270 -1.783 -9.464 1.00 85.56 189 HIS A O 1
ATOM 1417 N N . GLY A 1 190 ? -14.295 -3.111 -10.953 1.00 87.00 190 GLY A N 1
ATOM 1418 C CA . GLY A 1 190 ? -15.546 -3.417 -11.658 1.00 87.00 190 GLY A CA 1
ATOM 1419 C C . GLY A 1 190 ? -16.523 -4.316 -10.882 1.00 87.00 190 GLY A C 1
ATOM 1420 O O . GLY A 1 190 ? -17.696 -4.417 -11.252 1.00 87.00 190 GLY A O 1
ATOM 1421 N N . LYS A 1 191 ? -16.064 -5.000 -9.825 1.00 83.00 191 LYS A N 1
ATOM 1422 C CA . LYS A 1 191 ? -16.896 -5.850 -8.957 1.00 83.00 191 LYS A CA 1
ATOM 1423 C C . LYS A 1 191 ? -16.566 -5.573 -7.492 1.00 83.00 191 LYS A C 1
ATOM 1425 O O . LYS A 1 191 ? -15.728 -6.264 -6.917 1.00 83.00 191 LYS A O 1
ATOM 1430 N N . THR A 1 192 ? -17.272 -4.614 -6.902 1.00 85.31 192 THR A N 1
ATOM 1431 C CA . THR A 1 192 ? -17.205 -4.307 -5.466 1.00 85.31 192 THR A CA 1
ATOM 1432 C C . THR A 1 192 ? -17.430 -5.577 -4.640 1.00 85.31 192 THR A C 1
ATOM 1434 O O . THR A 1 192 ? -18.457 -6.245 -4.812 1.00 85.31 192 THR A O 1
ATOM 1437 N N . ARG A 1 193 ? -16.476 -5.936 -3.774 1.00 85.31 193 ARG A N 1
ATOM 1438 C CA . ARG A 1 193 ? -16.612 -7.072 -2.843 1.00 85.31 193 ARG A CA 1
ATOM 1439 C C . ARG A 1 193 ? -17.144 -6.642 -1.475 1.00 85.31 193 ARG A C 1
ATOM 1441 O O . ARG A 1 193 ? -17.598 -7.496 -0.719 1.00 85.31 193 ARG A O 1
ATOM 1448 N N . GLY A 1 194 ? -17.071 -5.346 -1.176 1.00 87.62 194 GLY A N 1
ATOM 1449 C CA . GLY A 1 194 ? -17.484 -4.760 0.090 1.00 87.62 194 GLY A CA 1
ATOM 1450 C C . GLY A 1 194 ? -18.995 -4.596 0.235 1.00 87.62 194 GLY A C 1
ATOM 1451 O O . GLY A 1 194 ? -19.782 -4.887 -0.668 1.00 87.62 194 GLY A O 1
ATOM 1452 N N . ASP A 1 195 ? -19.393 -4.061 1.385 1.00 93.81 195 ASP A N 1
ATOM 1453 C CA . ASP A 1 195 ? -20.799 -3.822 1.736 1.00 93.81 195 ASP A CA 1
ATOM 1454 C C . ASP A 1 195 ? -21.363 -2.518 1.132 1.00 93.81 195 ASP A C 1
ATOM 1456 O O . ASP A 1 195 ? -22.501 -2.143 1.423 1.00 93.81 195 ASP A O 1
ATOM 1460 N N . GLY A 1 196 ? -20.586 -1.817 0.295 1.00 93.81 196 GLY A N 1
ATOM 1461 C CA . GLY A 1 196 ? -20.974 -0.534 -0.297 1.00 93.81 196 GLY A CA 1
ATOM 1462 C C . GLY A 1 196 ? -21.077 0.568 0.754 1.00 93.81 196 GLY A C 1
ATOM 1463 O O . GLY A 1 196 ? -22.112 1.230 0.868 1.00 93.81 196 GLY A O 1
ATOM 1464 N N . LEU A 1 197 ? -20.027 0.715 1.564 1.00 95.94 197 LEU A N 1
ATOM 1465 C CA . LEU A 1 197 ? -19.978 1.687 2.653 1.00 95.94 197 LEU A CA 1
ATOM 1466 C C . LEU A 1 197 ? -20.054 3.117 2.111 1.00 95.94 197 LEU A C 1
ATOM 1468 O O . LEU A 1 197 ? -19.572 3.419 1.019 1.00 95.94 197 LEU A O 1
ATOM 1472 N N . ASP A 1 198 ? -20.671 4.016 2.876 1.00 97.44 198 ASP A N 1
ATOM 1473 C CA . ASP A 1 198 ? -20.695 5.425 2.511 1.00 97.44 198 ASP A CA 1
ATOM 1474 C C . ASP A 1 198 ? -19.361 6.108 2.840 1.00 97.44 198 ASP A C 1
ATOM 1476 O O . ASP A 1 198 ? -18.614 5.690 3.729 1.00 97.44 198 ASP A O 1
ATOM 1480 N N . LYS A 1 199 ? -19.090 7.211 2.137 1.00 97.44 199 LYS A N 1
ATOM 1481 C CA . LYS A 1 199 ? -17.857 7.982 2.299 1.00 97.44 199 LYS A CA 1
ATOM 1482 C C . LYS A 1 199 ? -17.615 8.425 3.748 1.00 97.44 199 LYS A C 1
ATOM 1484 O O . LYS A 1 199 ? -16.473 8.402 4.185 1.00 97.44 199 LYS A O 1
ATOM 1489 N N . GLY A 1 200 ? -18.661 8.817 4.481 1.00 98.12 200 GLY A N 1
ATOM 1490 C CA . GLY A 1 200 ? -18.532 9.302 5.857 1.00 98.12 200 GLY A CA 1
ATOM 1491 C C . GLY A 1 200 ? -18.063 8.203 6.807 1.00 98.12 200 GLY A C 1
ATOM 1492 O O . GLY A 1 200 ? -17.129 8.424 7.570 1.00 98.12 200 GLY A O 1
ATOM 1493 N N . THR A 1 201 ? -18.635 7.001 6.690 1.00 97.94 201 THR A N 1
ATOM 1494 C CA . THR A 1 201 ? -18.166 5.816 7.431 1.00 97.94 201 THR A CA 1
ATOM 1495 C C . THR A 1 201 ? -16.689 5.521 7.144 1.00 97.94 201 THR A C 1
ATOM 1497 O O . THR A 1 201 ? -15.920 5.239 8.061 1.00 97.94 201 THR A O 1
ATOM 1500 N N . CYS A 1 202 ? -16.276 5.612 5.878 1.00 97.88 202 CYS A N 1
ATOM 1501 C CA . CYS A 1 202 ? -14.886 5.392 5.483 1.00 97.88 202 CYS A CA 1
ATOM 1502 C C . CYS A 1 202 ? -13.937 6.504 5.950 1.00 97.88 202 CYS A C 1
ATOM 1504 O O . CYS A 1 202 ? -12.811 6.200 6.331 1.00 97.88 202 CYS A O 1
ATOM 1506 N N . ASP A 1 203 ? -14.378 7.767 5.966 1.00 98.25 203 ASP A N 1
ATOM 1507 C CA . ASP A 1 203 ? -13.602 8.885 6.521 1.00 98.25 203 ASP A CA 1
ATOM 1508 C C . ASP A 1 203 ? -13.366 8.678 8.025 1.00 98.25 203 ASP A C 1
ATOM 1510 O O . ASP A 1 203 ? -12.231 8.770 8.478 1.00 98.25 203 ASP A O 1
ATOM 1514 N N . GLU A 1 204 ? -14.408 8.330 8.789 1.00 98.12 204 GLU A N 1
ATOM 1515 C CA . GLU A 1 204 ? -14.282 8.058 10.229 1.00 98.12 204 GLU A CA 1
ATOM 1516 C C . GLU A 1 204 ? -13.350 6.875 10.516 1.00 98.12 204 GLU A C 1
ATOM 1518 O O . GLU A 1 204 ? -12.549 6.927 11.451 1.00 98.12 204 GLU A O 1
ATOM 1523 N N . PHE A 1 205 ? -13.440 5.820 9.704 1.00 97.25 205 PHE A N 1
ATOM 1524 C CA . PHE A 1 205 ? -12.522 4.690 9.771 1.00 97.25 205 PHE A CA 1
ATOM 1525 C C . PHE A 1 205 ? -11.075 5.106 9.525 1.00 97.25 205 PHE A C 1
ATOM 1527 O O . PHE A 1 205 ? -10.193 4.732 10.298 1.00 97.25 205 PHE A O 1
ATOM 1534 N N . TYR A 1 206 ? -10.840 5.883 8.469 1.00 97.25 206 TYR A N 1
ATOM 1535 C CA . TYR A 1 206 ? -9.503 6.320 8.107 1.00 97.25 206 TYR A CA 1
ATOM 1536 C C . TYR A 1 206 ? -8.876 7.177 9.203 1.00 97.25 206 TYR A C 1
ATOM 1538 O O . TYR A 1 206 ? -7.772 6.883 9.651 1.00 97.25 206 TYR A O 1
ATOM 1546 N N . ASP A 1 207 ? -9.614 8.169 9.703 1.00 98.06 207 ASP A N 1
ATOM 1547 C CA . ASP A 1 207 ? -9.151 9.054 10.774 1.00 98.06 207 ASP A CA 1
ATOM 1548 C C . ASP A 1 207 ? -8.826 8.256 12.055 1.00 98.06 207 ASP A C 1
ATOM 1550 O O . ASP A 1 207 ? -7.889 8.573 12.796 1.00 98.06 207 ASP A O 1
ATOM 1554 N N . HIS A 1 208 ? -9.587 7.190 12.335 1.00 97.81 208 HIS A N 1
ATOM 1555 C CA . HIS A 1 208 ? -9.311 6.290 13.455 1.00 97.81 208 HIS A CA 1
ATOM 1556 C C . HIS A 1 208 ? -8.049 5.451 13.232 1.00 97.81 208 HIS A C 1
ATOM 1558 O O . HIS A 1 208 ? -7.213 5.368 14.134 1.00 97.81 208 HIS A O 1
ATOM 1564 N N . PHE A 1 209 ? -7.877 4.868 12.044 1.00 96.12 209 P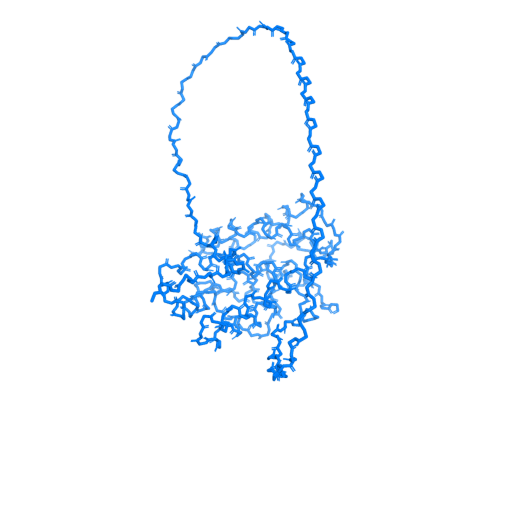HE A N 1
ATOM 1565 C CA . PHE A 1 209 ? -6.671 4.118 11.685 1.00 96.12 209 PHE A CA 1
ATOM 1566 C C . PHE A 1 209 ? -5.417 5.003 11.727 1.00 96.12 209 PHE A C 1
ATOM 1568 O O . PHE A 1 209 ? -4.407 4.619 12.323 1.00 96.12 209 PHE A O 1
ATOM 1575 N N . GLU A 1 210 ? -5.493 6.205 11.155 1.00 96.62 210 GLU A N 1
ATOM 1576 C CA . GLU A 1 210 ? -4.430 7.208 11.177 1.00 96.62 210 GLU A CA 1
ATOM 1577 C C . GLU A 1 210 ? -4.029 7.519 12.618 1.00 96.62 210 GLU A C 1
ATOM 1579 O O . GLU A 1 210 ? -2.861 7.405 12.983 1.00 96.62 210 GLU A O 1
ATOM 1584 N N . LYS A 1 211 ? -5.004 7.799 13.489 1.00 97.38 211 LYS A N 1
ATOM 1585 C CA . LYS A 1 211 ? -4.748 8.059 14.907 1.00 97.38 211 LYS A CA 1
ATOM 1586 C C . LYS A 1 211 ? -4.021 6.904 15.604 1.00 97.38 211 LYS A C 1
ATOM 1588 O O . LYS A 1 211 ? -3.114 7.166 16.398 1.00 97.38 211 LYS A O 1
ATOM 1593 N N . LEU A 1 212 ? -4.428 5.655 15.362 1.00 95.81 212 LEU A N 1
ATOM 1594 C CA . LEU A 1 212 ? -3.772 4.478 15.948 1.00 95.81 212 LEU A CA 1
ATOM 1595 C C . LEU A 1 212 ? -2.334 4.337 15.442 1.00 95.81 212 LEU A C 1
ATOM 1597 O O . LEU A 1 212 ? -1.415 4.152 16.236 1.00 95.81 212 LEU A O 1
ATOM 1601 N N . THR A 1 213 ? -2.131 4.491 14.137 1.00 94.56 213 THR A N 1
ATOM 1602 C CA . THR A 1 213 ? -0.812 4.374 13.504 1.00 94.56 213 THR A CA 1
ATOM 1603 C C . THR A 1 213 ? 0.135 5.468 13.989 1.00 94.56 213 THR A C 1
ATOM 1605 O O . THR A 1 213 ? 1.270 5.190 14.375 1.00 94.56 213 THR A O 1
ATOM 1608 N N . MET A 1 214 ? -0.343 6.709 14.066 1.00 95.81 214 MET A N 1
ATOM 1609 C CA . MET A 1 214 ? 0.440 7.856 14.526 1.00 95.81 214 MET A CA 1
ATOM 1610 C C . MET A 1 214 ? 0.856 7.744 15.996 1.00 95.81 214 MET A C 1
ATOM 1612 O O . MET A 1 214 ? 1.918 8.244 16.370 1.00 95.81 214 MET A O 1
ATOM 1616 N N . ALA A 1 215 ? 0.064 7.065 16.832 1.00 95.44 215 ALA A N 1
ATOM 1617 C CA . ALA A 1 215 ? 0.436 6.793 18.220 1.00 95.44 215 ALA A CA 1
ATOM 1618 C C . ALA A 1 215 ? 1.654 5.855 18.333 1.00 95.44 215 ALA A C 1
ATOM 1620 O O . ALA A 1 215 ? 2.438 5.986 19.274 1.00 95.44 215 ALA A O 1
ATOM 1621 N N . GLU A 1 216 ? 1.836 4.958 17.363 1.00 93.19 216 GLU A N 1
ATOM 1622 C CA . GLU A 1 216 ? 2.907 3.953 17.335 1.00 93.19 216 GLU A CA 1
ATOM 1623 C C . GLU A 1 216 ? 4.107 4.376 16.471 1.00 93.19 216 GLU A C 1
ATOM 1625 O O . GLU A 1 216 ? 5.201 3.841 16.629 1.00 93.19 216 GLU A O 1
ATOM 1630 N N . ALA A 1 217 ? 3.938 5.366 15.590 1.00 92.56 217 ALA A N 1
ATOM 1631 C CA . ALA A 1 217 ? 4.955 5.780 14.622 1.00 92.56 217 ALA A CA 1
ATOM 1632 C C . ALA A 1 217 ? 6.236 6.372 15.248 1.00 92.56 217 ALA A C 1
ATOM 1634 O O . ALA A 1 217 ? 7.287 6.404 14.607 1.00 92.56 217 ALA A O 1
ATOM 1635 N N . GLY A 1 218 ? 6.182 6.864 16.490 1.00 93.81 218 GLY A N 1
ATOM 1636 C CA . GLY A 1 218 ? 7.355 7.382 17.200 1.00 93.81 218 GLY A CA 1
ATOM 1637 C C . GLY A 1 218 ? 8.108 8.471 16.418 1.00 93.81 218 GLY A C 1
ATOM 1638 O O . GLY A 1 218 ? 7.537 9.496 16.036 1.00 93.81 218 GLY A O 1
ATOM 1639 N N . GLU A 1 219 ? 9.405 8.255 16.176 1.00 94.25 219 GLU A N 1
ATOM 1640 C CA . GLU A 1 219 ? 10.265 9.187 15.421 1.00 94.25 219 GLU A CA 1
ATOM 1641 C C . GLU A 1 219 ? 9.897 9.285 13.929 1.00 94.25 219 GLU A C 1
ATOM 1643 O O . GLU A 1 219 ? 10.290 10.241 13.263 1.00 94.25 219 GLU A O 1
ATOM 1648 N N . GLN A 1 220 ? 9.115 8.332 13.418 1.00 94.12 220 GLN A N 1
ATOM 1649 C CA . GLN A 1 220 ? 8.696 8.238 12.017 1.00 94.12 220 GLN A CA 1
ATOM 1650 C C . GLN A 1 220 ? 7.311 8.837 11.772 1.00 94.12 220 GLN A C 1
ATOM 1652 O O . GLN A 1 220 ? 6.827 8.799 10.648 1.00 94.12 220 GLN A O 1
ATOM 1657 N N . SER A 1 221 ? 6.690 9.431 12.796 1.00 95.12 221 SER A N 1
ATOM 1658 C CA . SER A 1 221 ? 5.363 10.061 12.711 1.00 95.12 221 SER A CA 1
ATOM 1659 C C . SER A 1 221 ? 5.197 10.966 11.494 1.00 95.12 221 SER A C 1
ATOM 1661 O O . SER A 1 221 ? 4.200 10.848 10.803 1.00 95.12 221 SER A O 1
ATOM 1663 N N . LYS A 1 222 ? 6.191 11.798 11.169 1.00 95.44 222 LYS A N 1
ATOM 1664 C CA . LYS A 1 222 ? 6.109 12.662 9.986 1.00 95.44 222 LYS A CA 1
ATOM 1665 C C . LYS A 1 222 ? 6.061 11.883 8.663 1.00 95.44 222 LYS A C 1
ATOM 1667 O O . LYS A 1 222 ? 5.305 12.250 7.780 1.00 95.44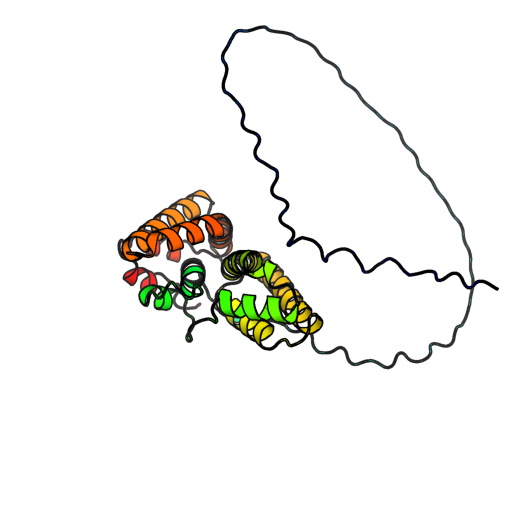 222 LYS A O 1
ATOM 1672 N N . LEU A 1 223 ? 6.881 10.839 8.526 1.00 93.69 223 LEU A N 1
ATOM 1673 C CA . LEU A 1 223 ? 6.881 10.004 7.322 1.00 93.69 223 LEU A CA 1
ATOM 1674 C C . LEU A 1 223 ? 5.520 9.315 7.163 1.00 93.69 223 LEU A C 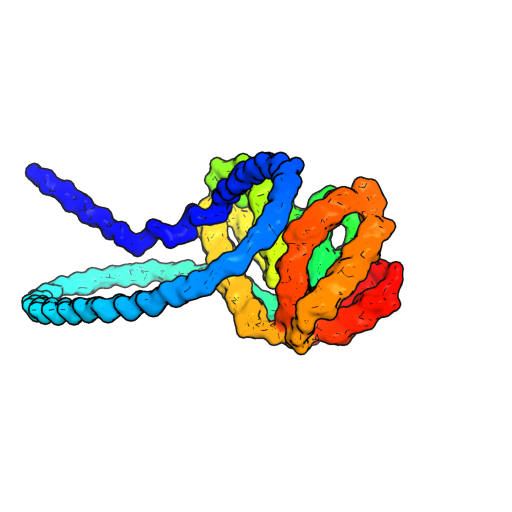1
ATOM 1676 O O . LEU A 1 223 ? 4.933 9.358 6.092 1.00 93.69 223 LEU A O 1
ATOM 1680 N N . VAL A 1 224 ? 5.005 8.741 8.253 1.00 95.12 224 VAL A N 1
ATOM 1681 C CA . VAL A 1 224 ? 3.688 8.093 8.286 1.00 95.12 224 VAL A CA 1
ATOM 1682 C C . VAL A 1 224 ? 2.567 9.076 7.952 1.00 95.12 224 VAL A C 1
ATOM 1684 O O . VAL A 1 224 ? 1.690 8.734 7.170 1.00 95.12 224 VAL A O 1
ATOM 1687 N N . GLU A 1 225 ? 2.598 10.286 8.513 1.00 96.44 225 GLU A N 1
ATOM 1688 C CA . GLU A 1 225 ? 1.640 11.357 8.211 1.00 96.44 225 GLU A CA 1
ATOM 1689 C C . GLU A 1 225 ? 1.664 11.710 6.721 1.00 96.44 225 GLU A C 1
ATOM 1691 O O . GLU A 1 225 ? 0.618 11.676 6.081 1.00 96.44 225 GLU A O 1
ATOM 1696 N N . ASP A 1 226 ? 2.851 11.954 6.151 1.00 95.31 226 ASP A N 1
ATOM 1697 C CA . ASP A 1 226 ? 3.010 12.301 4.734 1.00 95.31 226 ASP A CA 1
ATOM 1698 C C . ASP A 1 226 ? 2.432 11.190 3.818 1.00 95.31 226 ASP A C 1
ATOM 1700 O O . ASP A 1 226 ? 1.679 11.489 2.889 1.00 95.31 226 ASP A O 1
ATOM 1704 N N . ILE A 1 227 ? 2.711 9.911 4.114 1.00 94.50 227 ILE A N 1
ATOM 1705 C CA . ILE A 1 227 ? 2.185 8.761 3.351 1.00 94.50 227 ILE A CA 1
ATOM 1706 C C . ILE A 1 227 ? 0.664 8.659 3.489 1.00 94.50 227 ILE A C 1
ATOM 1708 O O . ILE A 1 227 ? -0.049 8.510 2.496 1.00 94.50 227 ILE A O 1
ATOM 1712 N N . LEU A 1 228 ? 0.142 8.738 4.718 1.00 95.25 228 LEU A N 1
ATOM 1713 C CA . LEU A 1 228 ? -1.293 8.626 4.971 1.00 95.25 228 LEU A CA 1
ATOM 1714 C C . LEU A 1 228 ? -2.066 9.795 4.350 1.00 95.25 228 LEU A C 1
ATOM 1716 O O . LEU A 1 228 ? -3.172 9.591 3.851 1.00 95.25 228 LEU A O 1
ATOM 1720 N N . GLU A 1 229 ? -1.528 11.009 4.326 1.00 96.38 229 GLU A N 1
ATOM 1721 C CA . GLU A 1 229 ? -2.167 12.115 3.612 1.00 96.38 229 GLU A CA 1
ATOM 1722 C C . GLU A 1 229 ? -2.227 11.854 2.101 1.00 96.38 229 GLU A C 1
ATOM 1724 O O . GLU A 1 229 ? -3.254 12.128 1.469 1.00 96.38 229 GLU A O 1
ATOM 1729 N N . GLU A 1 230 ? -1.160 11.291 1.532 1.00 95.19 230 GLU A N 1
ATOM 1730 C CA . GLU A 1 230 ? -1.047 10.999 0.104 1.00 95.19 230 GLU A CA 1
ATOM 1731 C C . GLU A 1 230 ? -2.046 9.921 -0.339 1.00 95.19 230 GLU A C 1
ATOM 1733 O O . GLU A 1 230 ? -2.830 10.150 -1.266 1.00 95.19 230 GLU A O 1
ATOM 1738 N N . VAL A 1 231 ? -2.130 8.796 0.376 1.00 96.31 231 VAL A N 1
ATOM 1739 C CA . VAL A 1 231 ? -3.009 7.679 -0.017 1.00 96.31 231 VAL A CA 1
ATOM 1740 C C . VAL A 1 231 ? -4.450 7.794 0.484 1.00 96.31 231 VAL A C 1
ATOM 1742 O O . VAL A 1 231 ? -5.286 6.951 0.140 1.00 96.31 231 VAL A O 1
ATOM 1745 N N . ARG A 1 232 ? -4.797 8.831 1.263 1.00 97.06 232 ARG A N 1
ATOM 1746 C CA . ARG A 1 232 ? -6.128 8.975 1.886 1.00 97.06 232 ARG A CA 1
ATOM 1747 C C . ARG A 1 232 ? -7.262 8.812 0.881 1.00 97.06 232 ARG A C 1
ATOM 1749 O O . ARG A 1 232 ? -8.214 8.083 1.139 1.00 97.06 232 ARG A O 1
ATOM 1756 N N . ALA A 1 233 ? -7.189 9.482 -0.268 1.00 96.94 233 ALA A N 1
ATOM 1757 C CA . ALA A 1 233 ? -8.267 9.442 -1.257 1.00 96.94 233 ALA A CA 1
ATOM 1758 C C . ALA A 1 233 ? -8.523 8.019 -1.787 1.00 96.94 233 ALA A C 1
ATOM 1760 O O . ALA A 1 233 ? -9.679 7.595 -1.861 1.00 96.94 233 ALA A O 1
ATOM 1761 N N . ASP A 1 234 ? -7.459 7.273 -2.082 1.00 95.56 234 ASP A N 1
ATOM 1762 C CA . ASP A 1 234 ? -7.561 5.900 -2.578 1.00 95.56 234 ASP A CA 1
ATOM 1763 C C . ASP A 1 234 ? -8.017 4.932 -1.494 1.00 95.56 234 ASP A C 1
ATOM 1765 O O . ASP A 1 234 ? -8.810 4.030 -1.764 1.00 95.56 234 ASP A O 1
ATOM 1769 N N . MET A 1 235 ? -7.594 5.151 -0.250 1.00 95.94 235 MET A N 1
ATOM 1770 C CA . MET A 1 235 ? -8.048 4.376 0.903 1.00 95.94 235 MET A CA 1
ATOM 1771 C C . MET A 1 235 ? -9.548 4.541 1.149 1.00 95.94 235 MET A C 1
ATOM 1773 O O . MET A 1 235 ? -10.238 3.559 1.419 1.00 95.94 235 MET A O 1
ATOM 1777 N N . ILE A 1 236 ? -10.084 5.753 0.985 1.00 97.19 236 ILE A N 1
ATOM 1778 C CA . ILE A 1 236 ? -11.527 5.997 1.092 1.00 97.19 236 ILE A CA 1
ATOM 1779 C C . ILE A 1 236 ? -12.292 5.287 -0.028 1.00 97.19 236 ILE A C 1
ATOM 1781 O O . ILE A 1 236 ? -13.282 4.615 0.256 1.00 97.19 236 ILE A O 1
ATOM 1785 N N . VAL A 1 237 ? -11.840 5.387 -1.282 1.00 95.50 237 VAL A N 1
ATOM 1786 C CA . VAL A 1 237 ? -12.481 4.685 -2.412 1.00 95.50 237 VAL A CA 1
ATOM 1787 C C . VAL A 1 237 ? -12.443 3.171 -2.195 1.00 95.50 237 VAL A C 1
ATOM 1789 O O . VAL A 1 237 ? -13.475 2.504 -2.258 1.00 95.50 237 VAL A O 1
ATOM 1792 N N . THR A 1 238 ? -11.280 2.641 -1.826 1.00 93.88 238 THR A N 1
ATOM 1793 C CA . THR A 1 238 ? -11.074 1.219 -1.531 1.00 93.88 238 THR A CA 1
ATOM 1794 C C . THR A 1 238 ? -11.957 0.749 -0.376 1.00 93.88 238 THR A C 1
ATOM 1796 O O . THR A 1 238 ? -12.580 -0.306 -0.466 1.00 93.88 238 THR A O 1
ATOM 1799 N N . CYS A 1 239 ? -12.083 1.542 0.690 1.00 95.94 239 CYS A N 1
ATOM 1800 C CA . CYS A 1 239 ? -12.997 1.264 1.796 1.00 95.94 239 CYS A CA 1
ATOM 1801 C C . CYS A 1 239 ? -14.451 1.155 1.320 1.00 95.94 239 CYS A C 1
ATOM 1803 O O . CYS A 1 239 ? -15.157 0.220 1.698 1.00 95.94 239 CYS A O 1
ATOM 1805 N N . MET A 1 240 ? -14.904 2.075 0.467 1.00 95.31 240 MET A N 1
ATOM 1806 C CA . MET A 1 240 ? -16.277 2.069 -0.043 1.00 95.31 240 MET A CA 1
ATOM 1807 C C . MET A 1 240 ? -16.560 0.845 -0.927 1.00 95.31 240 MET A C 1
ATOM 1809 O O . MET A 1 240 ? -17.657 0.283 -0.882 1.00 95.31 240 MET A O 1
ATOM 1813 N N . GLU A 1 241 ? -15.578 0.421 -1.721 1.00 92.94 241 GLU A N 1
ATOM 1814 C CA . GLU A 1 241 ? -15.735 -0.642 -2.717 1.00 92.94 241 GLU A CA 1
ATOM 1815 C C . GLU A 1 241 ? -15.452 -2.051 -2.181 1.00 92.94 241 GLU A C 1
ATOM 1817 O O . GLU A 1 241 ? -16.094 -3.017 -2.606 1.00 92.94 241 GLU A O 1
ATOM 1822 N N . GLN A 1 242 ? -14.492 -2.181 -1.266 1.00 91.56 242 GLN A N 1
ATOM 1823 C CA . GLN A 1 242 ? -13.965 -3.461 -0.778 1.00 91.56 242 GLN A CA 1
ATOM 1824 C C . GLN A 1 242 ? -14.170 -3.654 0.730 1.00 91.56 242 GLN A C 1
ATOM 1826 O O . GLN A 1 242 ? -14.191 -4.791 1.197 1.00 91.56 242 GLN A O 1
ATOM 1831 N N . GLY A 1 243 ? -14.369 -2.576 1.492 1.00 93.44 243 GLY A N 1
ATOM 1832 C CA . GLY A 1 243 ? -14.563 -2.642 2.937 1.00 93.44 243 GLY A CA 1
ATOM 1833 C C . GLY A 1 243 ? -15.877 -3.319 3.321 1.00 93.44 243 GLY A C 1
ATOM 1834 O O . GLY A 1 243 ? -16.936 -3.087 2.726 1.00 93.44 243 GLY A O 1
ATOM 1835 N N . THR A 1 244 ? -15.819 -4.154 4.356 1.00 94.38 244 THR A N 1
ATOM 1836 C CA . THR A 1 244 ? -17.017 -4.756 4.952 1.00 94.38 244 THR A CA 1
ATOM 1837 C C . THR A 1 244 ? -17.396 -4.022 6.230 1.00 94.38 244 THR A C 1
ATOM 1839 O O . THR A 1 244 ? -16.547 -3.592 7.010 1.00 94.38 244 THR A O 1
ATOM 1842 N N . LYS A 1 245 ? -18.691 -3.913 6.507 1.00 95.31 245 LYS A N 1
ATOM 1843 C CA . LYS A 1 245 ? -19.203 -3.297 7.729 1.00 95.31 245 LYS A 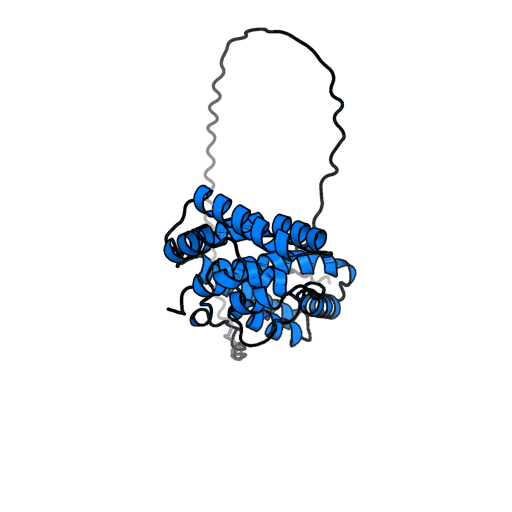CA 1
ATOM 1844 C C . LYS A 1 245 ? -18.685 -4.006 8.979 1.00 95.31 245 LYS A C 1
ATOM 1846 O O . LYS A 1 245 ? -18.412 -3.348 9.976 1.00 95.31 245 LYS A O 1
ATOM 1851 N N . ALA A 1 246 ? -18.535 -5.330 8.930 1.00 94.56 246 ALA A N 1
ATOM 1852 C CA . ALA A 1 246 ? -18.017 -6.115 10.048 1.00 94.56 246 ALA A CA 1
ATOM 1853 C C . ALA A 1 246 ? -16.550 -5.779 10.373 1.00 94.56 246 ALA A C 1
ATOM 1855 O O . ALA A 1 246 ? -16.221 -5.602 11.546 1.00 94.56 246 ALA A O 1
ATOM 1856 N N . GLU A 1 247 ? -15.703 -5.658 9.348 1.00 94.88 247 GLU A N 1
ATOM 1857 C CA . GLU A 1 247 ? -14.296 -5.256 9.477 1.00 94.88 247 GLU A CA 1
ATOM 1858 C C . GLU A 1 247 ? -14.186 -3.850 10.084 1.00 94.88 247 GLU A C 1
ATOM 1860 O O . GLU A 1 247 ? -13.549 -3.674 11.124 1.00 94.88 247 GLU A O 1
ATOM 1865 N N . ILE A 1 248 ? -14.895 -2.871 9.509 1.00 95.88 248 ILE A N 1
ATOM 1866 C CA . ILE A 1 248 ? -14.882 -1.479 9.980 1.00 95.88 248 ILE A CA 1
ATOM 1867 C C . ILE A 1 248 ? -15.412 -1.365 11.410 1.00 95.88 248 ILE A C 1
ATOM 1869 O O . ILE A 1 248 ? -14.776 -0.758 12.269 1.00 95.88 248 ILE A O 1
ATOM 1873 N N . GLU A 1 249 ? -16.560 -1.975 11.716 1.00 95.94 249 GLU A N 1
ATOM 1874 C CA . GLU A 1 249 ? -17.122 -1.932 13.067 1.00 95.94 249 GLU A CA 1
ATOM 1875 C C . GLU A 1 249 ? -16.230 -2.613 14.108 1.00 95.94 249 GLU A C 1
ATOM 1877 O O . GLU A 1 249 ? -16.345 -2.297 15.295 1.00 95.94 249 GLU A O 1
ATOM 1882 N N . CYS A 1 250 ? -15.413 -3.589 13.712 1.00 96.19 250 CYS A N 1
ATOM 1883 C CA . CYS A 1 250 ? -14.416 -4.176 14.595 1.00 96.19 250 CYS A CA 1
ATOM 1884 C C . CYS A 1 250 ? -13.254 -3.200 14.806 1.00 96.19 250 CYS A C 1
ATOM 1886 O O . CYS A 1 250 ? -12.939 -2.881 15.955 1.00 96.19 250 CYS A O 1
ATOM 1888 N N . ALA A 1 251 ? -12.689 -2.663 13.721 1.00 96.06 251 ALA A N 1
ATOM 1889 C CA . ALA A 1 251 ? -11.560 -1.738 13.766 1.00 96.06 251 ALA A CA 1
ATOM 1890 C C . ALA A 1 251 ? -11.860 -0.488 14.609 1.00 96.06 251 ALA A C 1
ATOM 1892 O O . ALA A 1 251 ? -11.068 -0.090 15.459 1.00 96.06 251 ALA A O 1
ATOM 1893 N N . MET A 1 252 ? -13.061 0.072 14.464 1.00 97.06 252 MET A N 1
ATOM 1894 C CA . MET A 1 252 ? -13.500 1.258 15.209 1.00 97.06 252 MET A CA 1
ATOM 1895 C C . MET A 1 252 ? -13.687 1.023 16.715 1.00 97.06 252 MET A C 1
ATOM 1897 O O . MET A 1 252 ? -13.794 1.979 17.482 1.00 97.06 252 MET A O 1
ATOM 1901 N N . LYS A 1 253 ? -13.769 -0.235 17.168 1.00 97.31 253 LYS A N 1
ATOM 1902 C CA . LYS A 1 253 ? -13.921 -0.576 18.594 1.00 97.31 253 LYS A CA 1
ATOM 1903 C C . LYS A 1 253 ? -12.590 -0.787 19.300 1.00 97.31 253 LYS A C 1
ATOM 1905 O O . LYS A 1 253 ? -12.582 -0.793 20.532 1.00 97.31 253 LYS A O 1
ATOM 1910 N N . THR A 1 254 ? -11.504 -0.993 18.559 1.00 96.06 254 THR A N 1
ATOM 1911 C CA . THR A 1 254 ? -10.181 -1.122 19.160 1.00 96.06 254 THR A CA 1
ATOM 1912 C C . THR A 1 254 ? -9.518 0.240 19.332 1.00 96.06 254 THR A C 1
ATOM 1914 O O . THR A 1 254 ? -9.665 1.143 18.516 1.00 96.06 254 THR A O 1
ATOM 1917 N N . ASP A 1 255 ? -8.798 0.377 20.435 1.00 96.69 255 ASP A N 1
ATOM 1918 C CA . ASP A 1 255 ? -7.923 1.491 20.783 1.00 96.69 255 ASP A CA 1
ATOM 1919 C C . ASP A 1 255 ? -6.437 1.150 20.594 1.00 96.69 255 ASP A C 1
ATOM 1921 O O . ASP A 1 255 ? -5.568 1.925 20.985 1.00 96.69 255 ASP A O 1
ATOM 1925 N N . ASP A 1 256 ? -6.165 -0.021 20.026 1.00 94.56 256 ASP A N 1
ATOM 1926 C CA . ASP A 1 2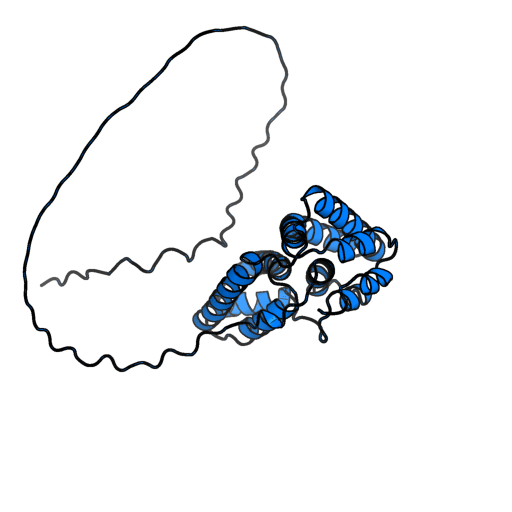56 ? -4.857 -0.649 19.958 1.00 94.56 256 ASP A CA 1
ATOM 1927 C C . ASP A 1 256 ? -4.657 -1.253 18.566 1.00 94.56 256 ASP A C 1
ATOM 1929 O O . ASP A 1 256 ? -5.496 -2.038 18.097 1.00 94.56 256 ASP A O 1
ATOM 1933 N N . ILE A 1 257 ? -3.557 -0.871 17.915 1.00 92.69 257 ILE A N 1
ATOM 1934 C CA . ILE A 1 257 ? -3.216 -1.334 16.570 1.00 92.69 257 ILE A CA 1
ATOM 1935 C C . ILE A 1 257 ? -2.977 -2.849 16.553 1.00 92.69 257 ILE A C 1
ATOM 1937 O O . ILE A 1 257 ? -3.328 -3.503 15.577 1.00 92.69 257 ILE A O 1
ATOM 1941 N N . ASP A 1 258 ? -2.484 -3.421 17.660 1.00 91.12 258 ASP A N 1
ATOM 1942 C CA . ASP A 1 258 ? -2.201 -4.855 17.777 1.00 91.12 258 ASP A CA 1
ATOM 1943 C C . ASP A 1 258 ? -3.483 -5.691 17.680 1.00 91.12 258 ASP A C 1
ATOM 1945 O O . ASP A 1 258 ? -3.465 -6.822 17.215 1.00 91.12 258 ASP A O 1
ATOM 1949 N N . LYS A 1 259 ? -4.633 -5.132 18.076 1.00 94.31 259 LYS A N 1
ATOM 1950 C CA . LYS A 1 259 ? -5.922 -5.841 18.027 1.00 94.31 259 LYS A CA 1
ATOM 1951 C C . LYS A 1 259 ? -6.637 -5.687 16.686 1.00 94.31 259 LYS A C 1
ATOM 1953 O O . LYS A 1 259 ? -7.704 -6.272 16.506 1.00 94.31 259 LYS A O 1
ATOM 1958 N N . LEU A 1 260 ? -6.111 -4.889 15.753 1.00 92.31 260 LEU A N 1
ATOM 1959 C CA . LEU A 1 260 ? -6.709 -4.772 14.420 1.00 92.31 260 LEU A CA 1
ATOM 1960 C C . LEU A 1 260 ? -6.578 -6.082 13.627 1.00 92.31 260 LEU A C 1
ATOM 1962 O O . LEU A 1 260 ? -7.400 -6.341 12.746 1.00 92.31 260 LEU A O 1
ATOM 1966 N N . GLU A 1 261 ? -5.601 -6.937 13.950 1.00 90.69 261 GLU A N 1
ATOM 1967 C CA . GLU A 1 261 ? -5.416 -8.225 13.266 1.00 90.69 261 GLU A CA 1
ATOM 1968 C C . GLU A 1 261 ? -6.630 -9.141 13.464 1.00 90.69 261 GLU A C 1
ATOM 1970 O O . GLU A 1 261 ? -7.062 -9.826 12.536 1.00 90.69 261 GLU A O 1
ATOM 1975 N N . ASP A 1 262 ? -7.269 -9.052 14.634 1.00 92.12 262 ASP A N 1
ATOM 1976 C CA . ASP A 1 262 ? -8.492 -9.783 14.966 1.00 92.12 262 ASP A CA 1
ATOM 1977 C C . ASP A 1 262 ? -9.715 -9.295 14.171 1.00 92.12 262 ASP A C 1
ATOM 1979 O O . ASP A 1 262 ? -10.722 -10.007 14.081 1.00 92.12 262 ASP A O 1
ATOM 1983 N N . CYS A 1 263 ? -9.642 -8.084 13.610 1.00 91.25 263 CYS A N 1
ATOM 1984 C CA . CYS A 1 263 ? -10.708 -7.456 12.833 1.00 91.25 263 CYS A CA 1
ATOM 1985 C C . CYS A 1 263 ? -10.642 -7.761 11.347 1.00 91.25 263 CYS A C 1
ATOM 1987 O O . CYS A 1 263 ? -11.652 -7.618 10.651 1.00 91.25 263 CYS A O 1
ATOM 1989 N N . SER A 1 264 ? -9.480 -8.193 10.865 1.00 82.25 264 SER A N 1
ATOM 1990 C CA . SER A 1 264 ? -9.355 -8.620 9.485 1.00 82.25 264 SER A CA 1
ATOM 1991 C C . SER A 1 264 ? -10.268 -9.823 9.248 1.00 82.25 264 SER A C 1
ATOM 1993 O O . SER A 1 264 ? -10.286 -10.753 10.067 1.00 82.25 264 SER A O 1
ATOM 1995 N N . PRO A 1 265 ? -11.050 -9.841 8.155 1.00 69.31 265 PRO A N 1
ATOM 1996 C CA . PRO A 1 265 ? -11.843 -11.009 7.827 1.00 69.31 265 PRO A CA 1
ATOM 1997 C C . PRO A 1 265 ? -10.900 -12.209 7.773 1.00 69.31 265 PRO A C 1
ATOM 1999 O O . PRO A 1 265 ? -9.922 -12.206 7.030 1.00 69.31 265 PRO A O 1
ATOM 2002 N N . LYS A 1 266 ? -11.171 -13.235 8.589 1.00 62.78 266 LYS A N 1
ATOM 2003 C CA . LYS A 1 266 ? -10.468 -14.516 8.487 1.00 62.78 266 LYS A CA 1
ATOM 2004 C C . LYS A 1 266 ? -10.837 -15.106 7.134 1.00 62.78 266 LYS A C 1
ATOM 2006 O O . LYS A 1 266 ? -11.870 -15.756 7.045 1.00 62.78 266 LYS A O 1
ATOM 2011 N N . LEU A 1 267 ? -10.036 -14.752 6.126 1.00 49.09 267 LEU A N 1
ATOM 2012 C CA . LEU A 1 267 ? -10.056 -15.126 4.714 1.00 49.09 267 LEU A CA 1
ATOM 2013 C C . LEU A 1 267 ? -11.316 -15.914 4.318 1.00 49.09 267 LEU A C 1
ATOM 2015 O O . LEU A 1 267 ? -11.406 -17.110 4.605 1.00 49.09 267 LEU A O 1
ATOM 2019 N N . LEU A 1 268 ? -12.265 -15.232 3.663 1.00 42.81 268 LEU A N 1
ATOM 2020 C CA . LEU A 1 268 ? -13.387 -15.873 2.964 1.00 42.81 268 LEU A CA 1
ATOM 2021 C C . LEU A 1 268 ? -12.901 -16.982 2.007 1.00 42.81 268 LEU A C 1
ATOM 2023 O O . LEU A 1 268 ? -11.796 -16.859 1.404 1.00 42.81 268 LEU A O 1
#

Radius of gyration: 26.27 Å; chains: 1; bounding box: 50×64×79 Å

Foldseek 3Di:
DDDDDDDPPDDDPDPDDLDDPDPDDDDDDDDDDDDDDDDDDDDDDDDDDDDDDDDDDDDDDDDPDPPPDPPCPPPDPQDAFDLLQPQAALQLLLLLLQQLAPVRDDPLSVLRVPDPDRAHRQQVLLCLLCVQVVNNVCSVSSSLVLSLLSNQQGRRRSSVLSVQSNPDNHPVSNVSSVVNSVVSSCVLQVAQQEPQDDLVLQVLLLVLVLVQCLVVCVVNNVVSVVSSVSNVVSSSSSCRRHNYPQLSVQSNPDPHSNCSSVSIPPGD

Secondary structure (DSSP, 8-state):
----------S--S------------------------------------------------------------PPPPP---TTT----HHHHHHHHHHT-TT---HHHHHHS--SSPPPPHHHHHHHHHHHHT-GGGHHHHHHHHHHHHHHH-HHHHHHHHHHHHH--SHHHHHHHHHHHHHHHHHHHTS--S----HHHHHHHHHHHHHHHHHH-GGGHHHHHHHHHHHHHHHHHHHHHH--HHHHHHHTT-S-GGGGGGGS----

Sequence (268 aa):
MTFLRVWSIAAFSLLVACGGNKPDAGKADADKAKAAEAGEAAKEGEGEAAKEGEGDAAKEGEGDAAKEGEGDAAAKPKRQFDRERDKSGVLARTAAVLEAEEDFDNEKLRGLSHHAEKLPSVKAVCKHVTEVRETPDALDGCVKDTEHWLAKIGPEIYEDLAHCLLEAKTAEELAECEEAEHDIEVVLHGKTRGDGLDKGTCDEFYDHFEKLTMAEAGEQSKLVEDILEEVRADMIVTCMEQGTKAEIECAMKTDDIDKLEDCSPKLL

pLDDT: mean 79.31, std 21.97, range [34.19, 98.25]